Protein AF-A0A6M0AUI7-F1 (afdb_monomer_lite)

Sequence (285 aa):
MAEDFSPFNVNVTTAQPSDDQLKKTSGSDSEWGIRVVIGGDGSWYNKPGVVGVGYLDSFNDDIDTPTFVFSEVYNGSEKGVAETISHEVGHTLGLEHDGNFTTEYYTGHGSGPTG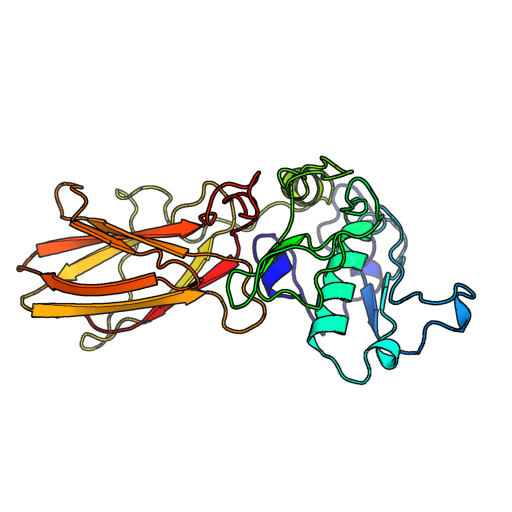WAPIMGNSDLKDLTQWSQGDYIGASNQEDDLDIITGQNGFGYRQDDYSNWRTGAAGLSINDGQVENYGIIEKNNDIDWFQFNSTTGNIALDIEPFERGANLDILARLYDASGQLISFSNPIGSLSANFNVDLDPGQYYLSVEGIGERNVITGGYSDYGSLGQYSITGTIA

Secondary structure (DSSP, 8-state):
-TTTTTTBS----SS---GGGGS--STT-------EEE-S-SGGG--TT--EE--TTGGG-SS---EEE-GGGGTT-HHHHHHHHHHHHHHHTTPPP--BSS-SS---B--GGG-EEETTS--TT-SEEE---S-STTBS----HHHHHHHHSS--BPPPSS-SSGGGPEEP-EETTEEEEEEEE-STT-EEEEEEEE-SEEEEEEEEE-SSS--PPEEEEEEETT--EEEEE--TT-S-EEEEEEE-SEEEEEEEEE---S-GGGT---STT--EEEEEEEE--

Structure (mmCIF, N/CA/C/O backbone):
data_AF-A0A6M0AUI7-F1
#
_entry.id   AF-A0A6M0AUI7-F1
#
loop_
_atom_site.group_PDB
_atom_site.id
_atom_site.type_symbol
_atom_site.label_atom_id
_atom_site.label_alt_id
_atom_site.label_comp_id
_atom_site.label_asym_id
_atom_site.label_entity_id
_atom_site.label_seq_id
_atom_site.pdbx_PDB_ins_code
_atom_site.Cartn_x
_atom_site.Cartn_y
_atom_site.Cartn_z
_atom_site.occupancy
_atom_site.B_iso_or_equiv
_atom_site.auth_seq_id
_atom_site.auth_comp_id
_atom_site.auth_asym_id
_atom_site.auth_atom_id
_atom_site.pdbx_PDB_model_num
ATOM 1 N N . MET A 1 1 ? 9.589 -2.214 -1.586 1.00 93.56 1 MET A N 1
ATOM 2 C CA . MET A 1 1 ? 9.613 -3.419 -2.447 1.00 93.56 1 MET A CA 1
ATOM 3 C C . MET A 1 1 ? 8.592 -4.477 -2.043 1.00 93.56 1 MET A C 1
ATOM 5 O O . MET A 1 1 ? 7.603 -4.575 -2.737 1.00 93.56 1 MET A O 1
ATOM 9 N N . ALA A 1 2 ? 8.745 -5.277 -0.975 1.00 96.00 2 ALA A N 1
ATOM 10 C CA . ALA A 1 2 ? 7.775 -6.360 -0.723 1.00 96.00 2 ALA A CA 1
ATOM 11 C C . ALA A 1 2 ? 6.377 -5.823 -0.365 1.00 96.00 2 ALA A C 1
ATOM 13 O O . ALA A 1 2 ? 5.381 -6.421 -0.759 1.00 96.00 2 ALA A O 1
ATOM 14 N N . GLU A 1 3 ? 6.336 -4.682 0.327 1.00 97.62 3 GLU A N 1
ATOM 15 C CA . GLU A 1 3 ? 5.107 -3.958 0.656 1.00 97.62 3 GLU A CA 1
ATOM 16 C C . GLU A 1 3 ? 4.359 -3.485 -0.600 1.00 97.62 3 GLU A C 1
ATOM 18 O O . GLU A 1 3 ? 3.163 -3.744 -0.705 1.00 97.62 3 GLU A O 1
ATOM 23 N N . ASP A 1 4 ? 5.073 -2.972 -1.612 1.00 98.56 4 ASP A N 1
ATOM 24 C CA . ASP A 1 4 ? 4.480 -2.507 -2.880 1.00 98.56 4 ASP A CA 1
ATOM 25 C C . ASP A 1 4 ? 3.698 -3.611 -3.613 1.00 98.56 4 ASP A C 1
ATOM 27 O O . ASP A 1 4 ? 2.740 -3.337 -4.331 1.00 98.56 4 ASP A O 1
ATOM 31 N N . PHE A 1 5 ? 4.095 -4.876 -3.436 1.00 98.50 5 PHE A N 1
ATOM 32 C CA . PHE A 1 5 ? 3.423 -6.035 -4.035 1.00 98.50 5 PHE A CA 1
ATOM 33 C C . PHE A 1 5 ? 2.523 -6.790 -3.051 1.00 98.50 5 PHE A C 1
ATOM 35 O O . PHE A 1 5 ? 1.897 -7.783 -3.429 1.00 98.50 5 PHE A O 1
ATOM 42 N N . SER A 1 6 ? 2.446 -6.345 -1.794 1.00 97.69 6 SER A N 1
ATOM 43 C CA . SER A 1 6 ? 1.632 -6.983 -0.760 1.00 97.69 6 SER A CA 1
ATOM 44 C C . SER A 1 6 ? 0.135 -7.069 -1.087 1.00 97.69 6 SER A C 1
ATOM 46 O O . SER A 1 6 ? -0.446 -8.058 -0.646 1.00 97.69 6 SER A O 1
ATOM 48 N N . PRO A 1 7 ? -0.483 -6.180 -1.899 1.00 98.38 7 PRO A N 1
ATOM 49 C CA . PRO A 1 7 ? -1.888 -6.319 -2.302 1.00 98.38 7 PRO A CA 1
ATOM 50 C C . PRO A 1 7 ? -2.146 -7.423 -3.341 1.00 98.38 7 PRO A C 1
ATOM 52 O O . PRO A 1 7 ? -3.278 -7.878 -3.523 1.00 98.38 7 PRO A O 1
ATOM 55 N N . PHE A 1 8 ? -1.118 -7.876 -4.062 1.00 98.56 8 PHE A N 1
ATOM 56 C CA . PHE A 1 8 ? -1.293 -8.755 -5.219 1.00 98.56 8 PHE A CA 1
ATOM 57 C C . PHE A 1 8 ? -1.001 -10.216 -4.899 1.00 98.56 8 PHE A C 1
ATOM 59 O O . PHE A 1 8 ? -0.189 -10.546 -4.032 1.00 98.56 8 PHE A O 1
ATOM 66 N N . ASN A 1 9 ? -1.663 -11.124 -5.617 1.00 97.19 9 ASN A N 1
ATOM 67 C CA . ASN A 1 9 ? -1.456 -12.564 -5.499 1.00 97.19 9 ASN A CA 1
ATOM 68 C C . ASN A 1 9 ? -0.169 -12.996 -6.218 1.00 97.19 9 ASN A C 1
ATOM 70 O O . ASN A 1 9 ? -0.190 -13.779 -7.167 1.00 97.19 9 ASN A O 1
ATOM 74 N N . VAL A 1 10 ? 0.952 -12.452 -5.755 1.00 95.88 10 VAL A N 1
ATOM 75 C CA . VAL A 1 10 ? 2.305 -12.711 -6.233 1.00 95.88 10 VAL A CA 1
ATOM 76 C C . VAL A 1 10 ? 3.218 -12.939 -5.033 1.00 95.88 10 VAL A C 1
ATOM 78 O O . VAL A 1 10 ? 3.040 -12.361 -3.961 1.00 95.88 10 VAL A O 1
ATOM 81 N N . ASN A 1 11 ? 4.202 -13.817 -5.194 1.00 95.06 11 ASN A N 1
ATOM 82 C CA . ASN A 1 11 ? 5.193 -14.071 -4.159 1.00 95.06 11 ASN A CA 1
ATOM 83 C C . ASN A 1 11 ? 6.460 -13.252 -4.429 1.00 95.06 11 ASN A C 1
ATOM 85 O O . ASN A 1 11 ? 7.085 -13.410 -5.476 1.00 95.06 11 ASN A O 1
ATOM 89 N N . VAL A 1 12 ? 6.881 -12.443 -3.458 1.00 96.69 12 VAL A N 1
ATOM 90 C CA . VAL A 1 12 ? 8.184 -11.768 -3.472 1.00 96.69 12 VAL A CA 1
ATOM 91 C C . VAL A 1 12 ? 9.156 -12.593 -2.637 1.00 96.69 12 VAL A C 1
ATOM 93 O O . VAL A 1 12 ? 8.999 -12.718 -1.423 1.00 96.69 12 VAL A O 1
ATOM 96 N N . THR A 1 13 ? 10.171 -13.176 -3.274 1.00 95.62 13 THR A N 1
ATOM 97 C CA . THR A 1 13 ? 11.093 -14.095 -2.598 1.00 95.62 13 THR A CA 1
ATOM 98 C C . THR A 1 13 ? 12.544 -13.916 -3.028 1.00 95.62 13 THR A C 1
ATOM 100 O O . THR A 1 13 ? 12.843 -13.532 -4.154 1.00 95.62 13 THR A O 1
ATOM 103 N N . THR A 1 14 ? 13.461 -14.233 -2.113 1.00 95.06 14 THR A N 1
ATOM 104 C CA . THR A 1 14 ? 14.899 -14.373 -2.389 1.00 95.06 14 THR A CA 1
ATOM 105 C C . THR A 1 14 ? 15.298 -15.820 -2.681 1.00 95.06 14 THR A C 1
ATOM 107 O O . THR A 1 14 ? 16.437 -16.080 -3.073 1.00 95.06 14 THR A O 1
ATOM 110 N N . ALA A 1 15 ? 14.386 -16.779 -2.489 1.00 94.38 15 ALA A N 1
ATOM 111 C CA . ALA A 1 15 ? 14.600 -18.153 -2.911 1.00 94.38 15 ALA A CA 1
ATOM 112 C C . ALA A 1 15 ? 14.545 -18.213 -4.438 1.00 94.38 15 ALA A C 1
ATOM 114 O O . ALA A 1 15 ? 13.593 -17.728 -5.035 1.00 94.38 15 ALA A O 1
ATOM 115 N N . GLN A 1 16 ? 15.556 -18.813 -5.065 1.00 91.44 16 GLN A N 1
ATOM 116 C CA . GLN A 1 16 ? 15.626 -18.917 -6.519 1.00 91.44 16 GLN A CA 1
ATOM 117 C C . GLN A 1 16 ? 14.587 -19.930 -7.038 1.00 91.44 16 GLN A C 1
ATOM 119 O O . GLN A 1 16 ? 14.741 -21.125 -6.755 1.00 91.44 16 GLN A O 1
ATOM 124 N N . PRO A 1 17 ? 13.570 -19.505 -7.815 1.00 93.56 17 PRO A N 1
ATOM 125 C CA . PRO A 1 17 ? 12.705 -20.432 -8.533 1.00 93.56 17 PRO A CA 1
ATOM 126 C C . PRO A 1 17 ? 13.497 -21.148 -9.631 1.00 93.56 17 PRO A C 1
ATOM 128 O O . PRO A 1 17 ? 14.541 -20.665 -10.085 1.00 93.56 17 PRO A O 1
ATOM 131 N N . SER A 1 18 ? 13.004 -22.302 -10.073 1.00 93.81 18 SER A N 1
ATOM 132 C CA . SER A 1 18 ? 13.562 -22.937 -11.271 1.00 93.81 18 SER A CA 1
ATOM 133 C C . SER A 1 18 ? 13.308 -22.075 -12.514 1.00 93.81 18 SER A C 1
ATOM 135 O O . SER A 1 18 ? 12.359 -21.297 -12.544 1.00 93.81 18 SER A O 1
ATOM 137 N N . ASP A 1 19 ? 14.129 -22.217 -13.557 1.00 91.19 19 ASP A N 1
ATOM 138 C CA . ASP A 1 19 ? 13.973 -21.421 -14.787 1.00 91.19 19 ASP A CA 1
ATOM 139 C C . ASP A 1 19 ? 12.626 -21.655 -15.495 1.00 91.19 19 ASP A C 1
ATOM 141 O O . ASP A 1 19 ? 12.189 -20.803 -16.263 1.00 91.19 19 ASP A O 1
ATOM 145 N N . ASP A 1 20 ? 11.977 -22.802 -15.268 1.00 91.50 20 ASP A N 1
ATOM 146 C CA . ASP A 1 20 ? 10.641 -23.086 -15.805 1.00 91.50 20 ASP A CA 1
ATOM 147 C C . ASP A 1 20 ? 9.545 -22.340 -15.024 1.00 91.50 20 ASP A C 1
ATOM 149 O O . ASP A 1 20 ? 8.531 -21.993 -15.608 1.00 91.50 20 ASP A O 1
ATOM 153 N N . GLN A 1 21 ? 9.780 -22.008 -13.747 1.00 94.69 21 GLN A N 1
ATOM 154 C CA . GLN A 1 21 ? 8.883 -21.193 -12.908 1.00 94.69 21 GLN A CA 1
ATOM 155 C C . GLN A 1 21 ? 9.074 -19.678 -13.109 1.00 94.69 21 GLN A C 1
ATOM 157 O O . GLN A 1 21 ? 8.538 -18.873 -12.351 1.00 94.69 21 GLN A O 1
ATOM 162 N N . LEU A 1 22 ? 9.883 -19.278 -14.093 1.00 95.38 22 LEU A N 1
ATOM 163 C CA . LEU A 1 22 ? 10.142 -17.884 -14.476 1.00 95.38 22 LEU A CA 1
ATOM 164 C C . LEU A 1 22 ? 9.708 -17.600 -15.921 1.00 95.38 22 LEU A C 1
ATOM 166 O O . LEU A 1 22 ? 10.125 -16.613 -16.514 1.00 95.38 22 LEU A O 1
ATOM 170 N N . LYS A 1 23 ? 8.918 -18.498 -16.516 1.00 95.50 23 LYS A N 1
ATOM 171 C CA . LYS A 1 23 ? 8.457 -18.402 -17.903 1.00 95.50 23 LYS A CA 1
ATOM 172 C C . LYS A 1 23 ? 6.993 -18.762 -17.957 1.00 95.50 23 LYS A C 1
ATOM 174 O O . LYS A 1 23 ? 6.608 -19.823 -17.482 1.00 95.50 23 LYS A O 1
ATOM 179 N N . LYS A 1 24 ? 6.187 -17.940 -18.611 1.00 94.88 24 LYS A N 1
ATOM 180 C CA . LYS A 1 24 ? 4.780 -18.248 -18.840 1.00 94.88 24 LYS A CA 1
ATOM 181 C C . LYS A 1 24 ? 4.640 -19.095 -20.096 1.00 94.88 24 LYS A C 1
ATOM 183 O O . LYS A 1 24 ? 4.477 -18.600 -21.208 1.00 94.88 24 LYS A O 1
ATOM 188 N N . THR A 1 25 ? 4.711 -20.409 -19.934 1.00 92.31 25 THR A N 1
ATOM 189 C CA . THR A 1 25 ? 4.788 -21.335 -21.077 1.00 92.31 25 THR A CA 1
ATOM 190 C C . THR A 1 25 ? 3.438 -21.610 -21.744 1.00 92.31 25 THR A C 1
ATOM 192 O O . THR A 1 25 ? 3.376 -22.128 -22.862 1.00 92.31 25 THR A O 1
ATOM 195 N N . SER A 1 26 ? 2.329 -21.292 -21.069 1.00 91.25 26 SER A N 1
ATOM 196 C CA . SER A 1 26 ? 0.974 -21.453 -21.599 1.00 91.25 26 SER A CA 1
ATOM 197 C C . SER A 1 26 ? -0.047 -20.596 -20.845 1.00 91.25 26 SER A C 1
ATOM 199 O O . SER A 1 26 ? 0.203 -20.135 -19.738 1.00 91.25 26 SER A O 1
ATOM 201 N N . GLY A 1 27 ? -1.256 -20.445 -21.395 1.00 87.75 27 GLY A N 1
ATOM 202 C CA . GLY A 1 27 ? -2.362 -19.786 -20.684 1.00 87.75 27 GLY A CA 1
ATOM 203 C C . GLY A 1 27 ? -2.916 -20.570 -19.483 1.00 87.75 27 GLY A C 1
ATOM 204 O O . GLY A 1 27 ? -3.741 -20.040 -18.750 1.00 87.75 27 GLY A O 1
ATOM 205 N N . SER A 1 28 ? -2.502 -21.829 -19.299 1.00 90.12 28 SER A N 1
ATOM 206 C CA . SER A 1 28 ? -2.826 -22.656 -18.126 1.00 90.12 28 SER A CA 1
ATOM 207 C C . SER A 1 28 ? -1.668 -22.769 -17.137 1.00 90.12 28 SER A C 1
ATOM 209 O O . SER A 1 28 ? -1.771 -23.539 -16.184 1.00 90.12 28 SER A O 1
ATOM 211 N N . ASP A 1 29 ? -0.559 -22.079 -17.406 1.00 91.62 29 ASP A N 1
ATOM 212 C CA . ASP A 1 29 ? 0.560 -22.018 -16.481 1.00 91.62 29 ASP A CA 1
ATOM 213 C C . ASP A 1 29 ? 0.095 -21.369 -15.175 1.00 91.62 29 ASP A C 1
ATOM 215 O O . ASP A 1 29 ? -0.689 -20.420 -15.201 1.00 91.62 29 ASP A O 1
ATOM 219 N N . SER A 1 30 ? 0.519 -21.929 -14.047 1.00 90.88 30 SER A N 1
ATOM 220 C CA . SER A 1 30 ? 0.183 -21.447 -12.705 1.00 90.88 30 SER A CA 1
ATOM 221 C C . SER A 1 30 ? 1.415 -20.979 -11.932 1.00 90.88 30 SER A C 1
ATOM 223 O O . SER A 1 30 ? 1.269 -20.526 -10.800 1.00 90.88 30 SER A O 1
ATOM 225 N N . GLU A 1 31 ? 2.615 -21.124 -12.502 1.00 93.62 31 GLU A N 1
ATOM 226 C CA . GLU A 1 31 ? 3.881 -20.787 -11.855 1.00 93.62 31 GLU A CA 1
ATOM 227 C C . GLU A 1 31 ? 4.822 -20.109 -12.858 1.00 93.62 31 GLU A C 1
ATOM 229 O O . GLU A 1 31 ? 5.557 -20.762 -13.589 1.00 93.62 31 GLU A O 1
ATOM 234 N N . TRP A 1 32 ? 4.817 -18.781 -12.869 1.00 96.00 32 TRP A N 1
ATOM 235 C CA . TRP A 1 32 ? 5.762 -17.958 -13.619 1.00 96.00 32 TRP A CA 1
ATOM 236 C C . TRP A 1 32 ? 6.092 -16.704 -12.803 1.00 96.00 32 TRP A C 1
ATOM 238 O O . TRP A 1 32 ? 5.509 -16.461 -11.741 1.00 96.00 32 TRP A O 1
ATOM 248 N N . GLY A 1 33 ? 7.017 -15.888 -13.291 1.00 96.00 33 GLY A N 1
ATOM 249 C CA . GLY A 1 33 ? 7.326 -14.606 -12.681 1.00 96.00 33 GLY A CA 1
ATOM 250 C C . GLY A 1 33 ? 8.569 -13.985 -13.284 1.00 96.00 33 GLY A C 1
ATOM 251 O O . GLY A 1 33 ? 9.137 -14.505 -14.240 1.00 96.00 33 GLY A O 1
ATOM 252 N N . ILE A 1 34 ? 9.011 -12.886 -12.683 1.00 97.12 34 ILE A N 1
ATOM 253 C CA . ILE A 1 34 ? 10.167 -12.128 -13.145 1.00 97.12 34 ILE A CA 1
ATOM 254 C C . ILE A 1 34 ? 11.364 -12.315 -12.214 1.00 97.12 34 ILE A C 1
ATOM 256 O O . ILE A 1 34 ? 11.248 -12.270 -10.986 1.00 97.12 34 ILE A O 1
ATOM 260 N N . ARG A 1 35 ? 12.551 -12.497 -12.796 1.00 96.88 35 ARG A N 1
ATOM 261 C CA . ARG A 1 35 ? 13.811 -12.472 -12.050 1.00 96.88 35 ARG A CA 1
ATOM 262 C C . ARG A 1 35 ? 14.359 -11.051 -12.001 1.00 96.88 35 ARG A C 1
ATOM 264 O O . ARG A 1 35 ? 14.654 -10.469 -13.040 1.00 96.88 35 ARG A O 1
ATOM 271 N N . VAL A 1 36 ? 14.607 -10.552 -10.793 1.00 97.88 36 VAL A N 1
ATOM 272 C CA . VAL A 1 36 ? 15.325 -9.291 -10.568 1.00 97.88 36 VAL A CA 1
ATOM 273 C C . VAL A 1 36 ? 16.803 -9.580 -10.295 1.00 97.88 36 VAL A C 1
ATOM 275 O O . VAL A 1 36 ? 17.148 -10.252 -9.321 1.00 97.88 36 VAL A O 1
ATOM 278 N N . VAL A 1 37 ? 17.694 -9.073 -11.144 1.00 97.12 37 VAL A N 1
ATOM 279 C CA . VAL A 1 37 ? 19.150 -9.200 -11.007 1.00 97.12 37 VAL A CA 1
ATOM 280 C C . VAL A 1 37 ? 19.718 -7.907 -10.434 1.00 97.12 37 VAL A C 1
ATOM 282 O O . VAL A 1 37 ? 19.776 -6.884 -11.112 1.00 97.12 37 VAL A O 1
ATOM 285 N N . ILE A 1 38 ? 20.164 -7.964 -9.180 1.00 97.31 38 ILE A N 1
ATOM 286 C CA . ILE A 1 38 ? 20.660 -6.799 -8.439 1.00 97.31 38 ILE A CA 1
ATOM 287 C C . ILE A 1 38 ? 22.193 -6.825 -8.409 1.00 97.31 38 ILE A C 1
ATOM 289 O O . ILE A 1 38 ? 22.789 -7.773 -7.891 1.00 97.31 38 ILE A O 1
ATOM 293 N N . GLY A 1 39 ? 22.841 -5.785 -8.937 1.00 95.75 39 GLY A N 1
ATOM 294 C CA . GLY A 1 39 ? 24.292 -5.607 -8.842 1.00 95.75 39 GLY A CA 1
ATOM 295 C C . GLY A 1 39 ? 24.911 -4.760 -9.955 1.00 95.75 39 GLY A C 1
ATOM 296 O O . GLY A 1 39 ? 24.302 -4.523 -10.995 1.00 95.75 39 GLY A O 1
ATOM 297 N N . GLY A 1 40 ? 26.163 -4.343 -9.747 1.00 94.94 40 GLY A N 1
ATOM 298 C CA . GLY A 1 40 ? 26.930 -3.551 -10.710 1.00 94.94 40 GLY A CA 1
ATOM 299 C C . GLY A 1 40 ? 26.504 -2.082 -10.800 1.00 94.94 40 GLY A C 1
ATOM 300 O O . GLY A 1 40 ? 25.625 -1.616 -10.072 1.00 94.94 40 GLY A O 1
ATOM 301 N N . ASP A 1 41 ? 27.152 -1.364 -11.717 1.00 93.06 41 ASP A N 1
ATOM 302 C CA . ASP A 1 41 ? 27.000 0.077 -11.970 1.00 93.06 41 ASP A CA 1
ATOM 303 C C . ASP A 1 41 ? 26.268 0.398 -13.289 1.00 93.06 41 ASP A C 1
ATOM 305 O O . ASP A 1 41 ? 26.201 1.553 -13.706 1.00 93.06 41 ASP A O 1
ATOM 309 N N . GLY A 1 42 ? 25.776 -0.629 -13.990 1.00 93.81 42 GLY A N 1
ATOM 310 C CA . GLY A 1 42 ? 25.095 -0.484 -15.279 1.00 93.81 42 GLY A CA 1
ATOM 311 C C . GLY A 1 42 ? 25.997 -0.098 -16.455 1.00 93.81 42 GLY A C 1
ATOM 312 O 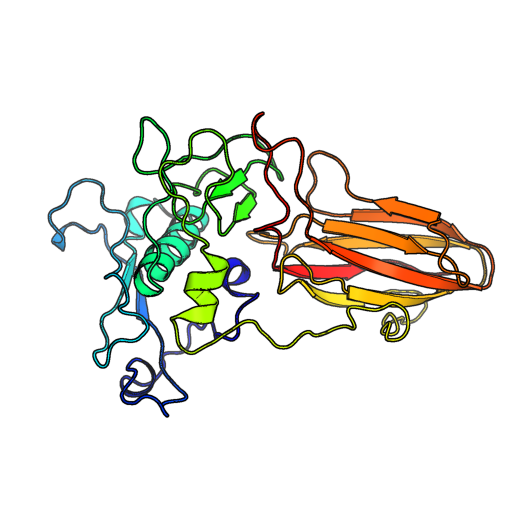O . GLY A 1 42 ? 25.496 0.119 -17.560 1.00 93.81 42 GLY A O 1
ATOM 313 N N . SER A 1 43 ? 27.323 -0.051 -16.283 1.00 92.19 43 SER A N 1
ATOM 314 C CA . SER A 1 43 ? 28.268 0.385 -17.326 1.00 92.19 43 SER A CA 1
ATOM 315 C C . SER A 1 43 ? 28.177 -0.424 -18.626 1.00 92.19 43 SER A C 1
ATOM 317 O O . SER A 1 43 ? 28.387 0.119 -19.713 1.00 92.19 43 SER A O 1
ATOM 319 N N . TRP A 1 44 ? 27.803 -1.703 -18.540 1.00 92.19 44 TRP A N 1
ATOM 320 C CA . TRP A 1 44 ? 27.607 -2.578 -19.699 1.00 92.19 44 TRP A CA 1
ATOM 321 C C . TRP A 1 44 ? 26.407 -2.179 -20.570 1.00 92.19 44 TRP A C 1
ATOM 323 O O . TRP A 1 44 ? 26.407 -2.479 -21.764 1.00 92.19 44 TRP A O 1
ATOM 333 N N . TYR A 1 45 ? 25.411 -1.485 -20.010 1.00 92.44 45 TYR A N 1
ATOM 334 C CA . TYR A 1 45 ? 24.210 -1.053 -20.731 1.00 92.44 45 TYR A CA 1
ATOM 335 C C . TYR A 1 45 ? 24.469 0.175 -21.621 1.00 92.44 45 TYR A C 1
ATOM 337 O O . TYR A 1 45 ? 23.665 0.505 -22.491 1.00 92.44 45 TYR A O 1
ATOM 345 N N . ASN A 1 46 ? 25.622 0.840 -21.455 1.00 87.88 46 ASN A N 1
ATOM 346 C CA . ASN A 1 46 ? 26.076 1.953 -22.296 1.00 87.88 46 ASN A CA 1
ATOM 347 C C . ASN A 1 46 ? 25.068 3.127 -22.394 1.00 87.88 46 ASN A C 1
ATOM 349 O O . ASN A 1 46 ? 25.006 3.826 -23.407 1.00 87.88 46 ASN A O 1
ATOM 353 N N . LYS A 1 47 ? 24.294 3.365 -21.324 1.00 88.19 47 LYS A N 1
ATOM 354 C CA . LYS A 1 47 ? 23.409 4.529 -21.145 1.00 88.19 47 LYS A CA 1
ATOM 355 C C . LYS A 1 47 ? 23.818 5.272 -19.864 1.00 88.19 47 LYS A C 1
ATOM 357 O O . LYS A 1 47 ? 23.689 4.708 -18.780 1.00 88.19 47 LYS A O 1
ATOM 362 N N . PRO A 1 48 ? 24.328 6.514 -19.948 1.00 83.50 48 PRO A N 1
ATOM 363 C CA . PRO A 1 48 ? 24.696 7.278 -18.758 1.00 83.50 48 PRO A CA 1
ATOM 364 C C . PRO A 1 48 ? 23.502 7.494 -17.818 1.00 83.50 48 PRO A C 1
ATOM 366 O O . PRO A 1 48 ? 22.433 7.887 -18.277 1.00 83.50 48 PRO A O 1
ATOM 369 N N . GLY A 1 49 ? 23.705 7.281 -16.514 1.00 83.62 49 GLY A N 1
ATOM 370 C CA . GLY A 1 49 ? 22.695 7.543 -15.480 1.00 83.62 49 GLY A CA 1
ATOM 371 C C . GLY A 1 49 ? 21.591 6.490 -15.356 1.00 83.62 49 GLY A C 1
ATOM 372 O O . GLY A 1 49 ? 20.603 6.750 -14.682 1.00 83.62 49 GLY A O 1
ATOM 373 N N . VAL A 1 50 ? 21.737 5.327 -15.999 1.00 92.06 50 VAL A N 1
ATOM 374 C CA . VAL A 1 50 ? 20.812 4.202 -15.820 1.00 92.06 50 VAL A CA 1
ATOM 375 C C . VAL A 1 50 ? 20.937 3.625 -14.407 1.00 92.06 50 VAL A C 1
ATOM 377 O O . VAL A 1 50 ? 22.047 3.393 -13.927 1.00 92.06 50 VAL A O 1
ATOM 380 N N . VAL A 1 51 ? 19.801 3.397 -13.752 1.00 94.81 51 VAL A N 1
ATOM 381 C CA . VAL A 1 51 ? 19.734 2.809 -12.403 1.00 94.81 51 VAL A CA 1
ATOM 382 C C . VAL A 1 51 ? 19.111 1.412 -12.412 1.00 94.81 51 VAL A C 1
ATOM 384 O O . VAL A 1 51 ? 19.464 0.583 -11.576 1.00 94.81 51 VAL A O 1
ATOM 387 N N . GLY A 1 52 ? 18.294 1.110 -13.419 1.00 97.06 52 GLY A N 1
ATOM 388 C CA . GLY A 1 52 ? 17.756 -0.210 -13.705 1.00 97.06 52 GLY A CA 1
ATOM 389 C C . GLY A 1 52 ? 17.267 -0.314 -15.151 1.00 97.06 52 GLY A C 1
ATOM 390 O O . GLY A 1 52 ? 17.352 0.656 -15.915 1.00 97.06 52 GLY A O 1
ATOM 391 N N . VAL A 1 53 ? 16.881 -1.527 -15.551 1.00 97.12 53 VAL A N 1
ATOM 392 C CA . VAL A 1 53 ? 16.277 -1.822 -16.857 1.00 97.12 53 VAL A CA 1
ATOM 393 C C . VAL A 1 53 ? 15.313 -3.006 -16.741 1.00 97.12 53 VAL A C 1
ATOM 395 O O . VAL A 1 53 ? 15.756 -4.145 -16.563 1.00 97.12 53 VAL A O 1
ATOM 398 N N . GLY A 1 54 ? 14.026 -2.748 -16.942 1.00 97.06 54 GLY A N 1
ATOM 399 C CA . GLY A 1 54 ? 12.968 -3.725 -17.185 1.00 97.06 54 GLY A CA 1
ATOM 400 C C . GLY A 1 54 ? 12.499 -3.696 -18.640 1.00 97.06 54 GLY A C 1
ATOM 401 O O . GLY A 1 54 ? 12.402 -2.638 -19.261 1.00 97.06 54 GLY A O 1
ATOM 402 N N . TYR A 1 55 ? 12.226 -4.869 -19.213 1.00 96.94 55 TYR A N 1
ATOM 403 C CA . TYR A 1 55 ? 11.589 -4.960 -20.527 1.00 96.94 55 TYR A CA 1
ATOM 404 C C . TYR A 1 55 ? 10.071 -4.947 -20.350 1.00 96.94 55 TYR A C 1
ATOM 406 O O . TYR A 1 55 ? 9.555 -5.714 -19.535 1.00 96.94 55 TYR A O 1
ATOM 414 N N . LEU A 1 56 ? 9.375 -4.082 -21.092 1.00 97.81 56 LEU A N 1
ATOM 415 C CA . LEU A 1 56 ? 7.922 -3.944 -20.994 1.00 97.81 56 LEU A CA 1
ATOM 416 C C . LEU A 1 56 ? 7.229 -5.295 -21.241 1.00 97.81 56 LEU A C 1
ATOM 418 O O . LEU A 1 56 ? 7.657 -6.041 -22.124 1.00 97.81 56 LEU A O 1
ATOM 422 N N . ASP A 1 57 ? 6.206 -5.607 -20.445 1.00 97.06 57 ASP A N 1
ATOM 423 C CA . ASP A 1 57 ? 5.371 -6.824 -20.519 1.00 97.06 57 ASP A CA 1
ATOM 424 C C . ASP A 1 57 ? 6.086 -8.165 -20.254 1.00 97.06 57 ASP A C 1
ATOM 426 O O . ASP A 1 57 ? 5.465 -9.233 -20.292 1.00 97.06 57 ASP A O 1
ATOM 430 N N . SER A 1 58 ? 7.384 -8.136 -19.933 1.00 97.44 58 SER A N 1
ATOM 431 C CA . SER A 1 58 ? 8.195 -9.354 -19.805 1.00 97.44 58 SER A CA 1
ATOM 432 C C . SER A 1 58 ? 7.823 -10.274 -18.642 1.00 97.44 58 SER A C 1
ATOM 434 O O . SER A 1 58 ? 8.255 -11.426 -18.624 1.00 97.44 58 SER A O 1
ATOM 436 N N . PHE A 1 59 ? 6.993 -9.832 -17.690 1.00 96.81 59 PHE A N 1
ATOM 437 C CA . PHE A 1 59 ? 6.515 -10.693 -16.606 1.00 96.81 59 PHE A CA 1
ATOM 438 C C . PHE A 1 59 ? 5.758 -11.911 -17.150 1.00 96.81 59 PHE A C 1
ATOM 440 O O . PHE A 1 59 ? 5.803 -12.986 -16.561 1.00 96.81 59 PHE A O 1
ATOM 447 N N . ASN A 1 60 ? 5.074 -11.756 -18.284 1.00 93.75 60 ASN A N 1
ATOM 448 C CA . ASN A 1 60 ? 4.275 -12.795 -18.927 1.00 93.75 60 ASN A CA 1
ATOM 449 C C . ASN A 1 60 ? 4.969 -13.481 -20.112 1.00 93.75 60 ASN A C 1
ATOM 451 O O . ASN A 1 60 ? 4.303 -14.222 -20.841 1.00 93.75 60 ASN A O 1
ATOM 455 N N . ASP A 1 61 ? 6.260 -13.239 -20.330 1.00 93.94 61 ASP A N 1
ATOM 456 C CA . ASP A 1 61 ? 6.978 -13.830 -21.455 1.00 93.94 61 ASP A CA 1
ATOM 457 C C . ASP A 1 61 ? 7.205 -15.338 -21.262 1.00 93.94 61 ASP A C 1
ATOM 459 O O . ASP A 1 61 ? 7.346 -15.856 -20.151 1.00 93.94 61 ASP A O 1
ATOM 463 N N . ASP A 1 62 ? 7.302 -16.067 -22.375 1.00 94.75 62 ASP A N 1
ATOM 464 C CA . ASP A 1 62 ? 7.708 -17.479 -22.401 1.00 94.75 62 ASP A CA 1
ATOM 465 C C . ASP A 1 62 ? 9.242 -17.659 -22.340 1.00 94.75 62 ASP A C 1
ATOM 467 O O . ASP A 1 62 ? 9.768 -18.775 -22.433 1.00 94.75 62 ASP A O 1
ATOM 471 N N . ILE A 1 63 ? 9.965 -16.554 -22.143 1.00 94.56 63 ILE A N 1
ATOM 472 C CA . ILE A 1 63 ? 11.413 -16.459 -21.987 1.00 94.56 63 ILE A CA 1
ATOM 473 C C . ILE A 1 63 ? 11.704 -15.825 -20.624 1.00 94.56 63 ILE A C 1
ATOM 475 O O . ILE A 1 63 ? 11.057 -14.865 -20.229 1.00 94.56 63 ILE A O 1
ATOM 479 N N . ASP A 1 64 ? 12.717 -16.346 -19.926 1.00 94.44 64 ASP A N 1
ATOM 480 C CA . ASP A 1 64 ? 13.242 -15.741 -18.696 1.00 94.44 64 ASP A CA 1
ATOM 481 C C . ASP A 1 64 ? 14.021 -14.479 -19.089 1.00 94.44 64 ASP A C 1
ATOM 483 O O . ASP A 1 64 ? 15.226 -14.531 -19.360 1.00 94.44 64 ASP A O 1
ATOM 487 N N . THR A 1 65 ? 13.287 -13.377 -19.236 1.00 95.56 65 THR A N 1
ATOM 488 C CA . THR A 1 65 ? 13.796 -12.037 -19.529 1.00 95.56 65 THR A CA 1
ATOM 489 C C . THR A 1 65 ? 14.005 -11.322 -18.193 1.00 95.56 65 THR A C 1
ATOM 491 O O . THR A 1 65 ? 13.061 -10.752 -17.659 1.00 95.56 65 THR A O 1
ATOM 494 N N . PRO A 1 66 ? 15.209 -11.354 -17.595 1.00 95.69 66 PRO A N 1
ATOM 495 C CA . PRO A 1 66 ? 15.426 -10.735 -16.295 1.00 95.69 66 PRO A CA 1
ATOM 496 C C . PRO A 1 66 ? 15.307 -9.212 -16.372 1.00 95.69 66 PRO A C 1
ATOM 498 O O . PRO A 1 66 ? 15.714 -8.591 -17.356 1.00 95.69 66 PRO A O 1
ATOM 501 N N . THR A 1 67 ? 14.851 -8.619 -15.274 1.00 97.44 67 THR A N 1
ATOM 502 C CA . THR A 1 67 ? 14.982 -7.184 -15.015 1.00 97.44 67 THR A CA 1
ATOM 503 C C . THR A 1 67 ? 16.246 -6.915 -14.195 1.00 97.44 67 THR A C 1
ATOM 505 O O . THR A 1 67 ? 16.651 -7.743 -13.371 1.00 97.44 67 THR A O 1
ATOM 508 N N . PHE A 1 68 ? 16.920 -5.792 -14.432 1.00 98.06 68 PHE A N 1
ATOM 509 C CA . PHE A 1 68 ? 18.213 -5.469 -13.819 1.00 98.06 68 PHE A CA 1
ATOM 510 C C . PHE A 1 68 ? 18.126 -4.220 -12.949 1.00 98.06 68 PHE A C 1
ATOM 512 O O . PHE A 1 68 ? 17.552 -3.220 -13.360 1.00 98.06 68 PHE A O 1
ATOM 519 N N . VAL A 1 69 ? 18.781 -4.247 -11.785 1.00 98.25 69 VAL A N 1
ATOM 520 C CA . VAL A 1 69 ? 18.900 -3.098 -10.874 1.00 98.25 69 VAL A CA 1
ATOM 521 C C . VAL A 1 69 ? 20.364 -2.886 -10.496 1.00 98.25 69 VAL A C 1
ATOM 523 O O . VAL A 1 69 ? 21.014 -3.761 -9.918 1.00 98.25 69 VAL A O 1
ATOM 526 N N . PHE A 1 70 ? 20.901 -1.709 -10.805 1.00 97.38 70 PHE A N 1
ATOM 527 C CA . PHE A 1 70 ? 22.317 -1.377 -10.653 1.00 97.38 70 PHE A CA 1
ATOM 528 C C . PHE A 1 70 ? 22.595 -0.751 -9.290 1.00 97.38 70 PHE A C 1
ATOM 530 O O . PHE A 1 70 ? 22.706 0.460 -9.134 1.00 97.38 70 PHE A O 1
ATOM 537 N N . SER A 1 71 ? 22.718 -1.592 -8.268 1.00 96.62 71 SER A N 1
ATOM 538 C CA . SER A 1 71 ? 22.795 -1.147 -6.873 1.00 96.62 71 SER A CA 1
ATOM 539 C C . SER A 1 71 ? 24.008 -0.275 -6.519 1.00 96.62 71 SER A C 1
ATOM 541 O O . SER A 1 71 ? 23.963 0.442 -5.519 1.00 96.62 71 SER A O 1
ATOM 543 N N . GLU A 1 72 ? 25.107 -0.319 -7.284 1.00 95.50 72 GLU A N 1
ATOM 544 C CA . GLU A 1 72 ? 26.316 0.460 -6.958 1.00 95.50 72 GLU A CA 1
ATOM 545 C C . GLU A 1 72 ? 26.089 1.974 -7.084 1.00 95.50 72 GLU A C 1
ATOM 547 O O . GLU A 1 72 ? 26.690 2.747 -6.335 1.00 95.50 72 GLU A O 1
ATOM 552 N N . VAL A 1 73 ? 25.160 2.403 -7.947 1.00 93.00 73 VAL A N 1
ATOM 553 C CA . VAL A 1 73 ? 24.829 3.828 -8.149 1.00 93.00 73 VAL A CA 1
ATOM 554 C C . VAL A 1 73 ? 24.206 4.465 -6.901 1.00 93.00 73 VAL A C 1
ATOM 556 O O . VAL A 1 73 ? 24.316 5.672 -6.690 1.00 93.00 73 VAL A O 1
ATOM 559 N N . TYR A 1 74 ? 23.611 3.641 -6.035 1.00 94.75 74 TYR A N 1
ATOM 560 C CA . TYR A 1 74 ? 22.914 4.064 -4.825 1.00 94.75 74 TYR A CA 1
ATOM 561 C C . TYR A 1 74 ? 23.825 4.215 -3.604 1.00 94.75 74 TYR A C 1
ATOM 563 O O . TYR A 1 74 ? 23.355 4.639 -2.550 1.00 94.75 74 TYR A O 1
ATOM 571 N N . ASN A 1 75 ? 25.123 3.901 -3.709 1.00 94.50 75 ASN A N 1
ATOM 572 C CA . ASN A 1 75 ? 26.101 4.050 -2.619 1.00 94.50 75 ASN A CA 1
ATOM 573 C C . ASN A 1 75 ? 25.646 3.425 -1.280 1.00 94.50 75 ASN A C 1
ATOM 575 O O . ASN A 1 75 ? 25.882 3.982 -0.208 1.00 94.50 75 ASN A O 1
ATOM 579 N N . GLY A 1 76 ? 24.974 2.271 -1.340 1.00 93.38 76 GLY A N 1
ATOM 580 C CA . GLY A 1 76 ? 24.438 1.577 -0.164 1.00 93.38 76 GLY A CA 1
ATOM 581 C C . GLY A 1 76 ? 23.065 2.066 0.312 1.00 93.38 76 GLY A C 1
ATOM 582 O O . GLY A 1 76 ? 22.602 1.602 1.351 1.00 93.38 76 GLY A O 1
ATOM 583 N N . SER A 1 77 ? 22.402 2.968 -0.421 1.00 95.75 77 SER A N 1
ATOM 584 C CA . SER A 1 77 ? 21.002 3.326 -0.168 1.00 95.75 77 SER A CA 1
ATOM 585 C C . SER A 1 77 ? 20.091 2.156 -0.512 1.00 95.75 77 SER A C 1
ATOM 587 O O . SER A 1 77 ? 19.788 1.889 -1.673 1.00 95.75 77 SER A O 1
ATOM 589 N N . GLU A 1 78 ? 19.636 1.458 0.520 1.00 95.00 78 GLU A N 1
ATOM 590 C CA . GLU A 1 78 ? 18.694 0.360 0.361 1.00 95.00 78 GLU A CA 1
ATOM 591 C C . GLU A 1 78 ? 17.345 0.819 -0.185 1.00 95.00 78 GLU A C 1
ATOM 593 O O . GLU A 1 78 ? 16.783 0.139 -1.036 1.00 95.00 78 GLU A O 1
ATOM 598 N N . LYS A 1 79 ? 16.851 1.980 0.261 1.00 95.44 79 LYS A N 1
ATOM 599 C CA . LYS A 1 79 ? 15.604 2.555 -0.249 1.00 95.44 79 LYS A CA 1
ATOM 600 C C . LYS A 1 79 ? 15.686 2.788 -1.754 1.00 95.44 79 LYS A C 1
ATOM 602 O O . LYS A 1 79 ? 14.814 2.337 -2.475 1.00 95.44 79 LYS A O 1
ATOM 607 N N . GLY A 1 80 ? 16.770 3.402 -2.229 1.00 97.06 80 GLY A N 1
ATOM 608 C CA . GLY A 1 80 ? 16.951 3.643 -3.662 1.00 97.06 80 GLY A CA 1
ATOM 609 C C . GLY A 1 80 ? 16.965 2.349 -4.481 1.00 97.06 80 GLY A C 1
ATOM 610 O O . GLY A 1 80 ? 16.309 2.267 -5.516 1.00 97.06 80 GLY A O 1
ATOM 611 N N . VAL A 1 81 ? 17.626 1.299 -3.976 1.00 97.81 81 VAL A N 1
ATOM 612 C CA . VAL A 1 81 ? 17.583 -0.032 -4.603 1.00 97.81 81 VAL A CA 1
ATOM 613 C C . VAL A 1 81 ? 16.164 -0.607 -4.578 1.00 97.81 81 VAL A C 1
ATOM 615 O O . VAL A 1 81 ? 15.702 -1.091 -5.602 1.00 97.81 81 VAL A O 1
ATOM 618 N N . ALA A 1 82 ? 15.463 -0.539 -3.444 1.00 97.38 82 ALA A N 1
ATOM 619 C CA . ALA A 1 82 ? 14.112 -1.072 -3.282 1.00 97.38 82 ALA A CA 1
ATOM 620 C C . ALA A 1 82 ? 13.085 -0.396 -4.204 1.00 97.38 82 ALA A C 1
ATOM 622 O O . ALA A 1 82 ? 12.322 -1.109 -4.849 1.00 97.38 82 ALA A O 1
ATOM 623 N N . GLU A 1 83 ? 13.101 0.937 -4.298 1.00 98.00 83 GLU A N 1
ATOM 624 C CA . GLU A 1 83 ? 12.230 1.694 -5.208 1.00 98.00 83 GLU A CA 1
ATOM 625 C C . GLU A 1 83 ? 12.530 1.357 -6.671 1.00 98.00 83 GLU A C 1
ATOM 627 O O . GLU A 1 83 ? 11.613 1.132 -7.454 1.00 98.00 83 GLU A O 1
ATOM 632 N N . THR A 1 84 ? 13.813 1.227 -7.031 1.00 98.25 84 THR A N 1
ATOM 633 C CA . THR A 1 84 ? 14.196 0.827 -8.395 1.00 98.25 84 THR A CA 1
ATOM 634 C C . THR A 1 84 ? 13.704 -0.575 -8.717 1.00 98.25 84 THR A C 1
ATOM 636 O O . THR A 1 84 ? 13.224 -0.809 -9.815 1.00 98.25 84 THR A O 1
ATOM 639 N N . ILE A 1 85 ? 13.777 -1.523 -7.778 1.00 98.56 85 ILE A N 1
ATOM 640 C CA . ILE A 1 85 ? 13.240 -2.867 -8.020 1.00 98.56 85 ILE A CA 1
ATOM 641 C C . ILE A 1 85 ? 11.748 -2.794 -8.348 1.00 98.56 85 ILE A C 1
ATOM 643 O O . ILE A 1 85 ? 11.329 -3.382 -9.341 1.00 98.56 85 ILE A O 1
ATOM 647 N N . SER A 1 86 ? 10.960 -2.078 -7.546 1.00 98.69 86 SER A N 1
ATOM 648 C CA . SER A 1 86 ? 9.519 -1.957 -7.783 1.00 98.69 86 SER A CA 1
ATOM 649 C C . SER A 1 86 ? 9.215 -1.259 -9.110 1.00 98.69 86 SER A C 1
ATOM 651 O O . SER A 1 86 ? 8.387 -1.758 -9.866 1.00 98.69 86 SER A O 1
ATOM 653 N N . HIS A 1 87 ? 9.949 -0.195 -9.447 1.00 98.75 87 HIS A N 1
ATOM 654 C CA . HIS A 1 87 ? 9.842 0.521 -10.723 1.00 98.75 87 HIS A CA 1
ATOM 655 C C . HIS A 1 87 ? 10.134 -0.382 -11.931 1.00 98.75 87 HIS A C 1
ATOM 657 O O . HIS A 1 87 ? 9.335 -0.490 -12.859 1.00 98.75 87 HIS A O 1
ATOM 663 N N . GLU A 1 88 ? 11.263 -1.091 -11.917 1.00 98.69 88 GLU A N 1
ATOM 664 C CA . GLU A 1 88 ? 11.662 -1.929 -13.049 1.00 98.69 88 GLU A CA 1
ATOM 665 C C . GLU A 1 88 ? 10.795 -3.188 -13.176 1.00 98.69 88 GLU A C 1
ATOM 667 O O . GLU A 1 88 ? 10.591 -3.690 -14.282 1.00 98.69 88 GLU A O 1
ATOM 672 N N . VAL A 1 89 ? 10.267 -3.710 -12.063 1.00 98.75 89 VAL A N 1
ATOM 673 C CA . VAL A 1 89 ? 9.234 -4.757 -12.088 1.00 98.75 89 VAL A CA 1
ATOM 674 C C . VAL A 1 89 ? 7.919 -4.197 -12.633 1.00 98.75 89 VAL A C 1
ATOM 676 O O . VAL A 1 89 ? 7.263 -4.893 -13.404 1.00 98.75 89 VAL A O 1
ATOM 679 N N . GLY A 1 90 ? 7.567 -2.947 -12.323 1.00 98.69 90 GLY A N 1
ATOM 680 C CA . GLY A 1 90 ? 6.422 -2.246 -12.907 1.00 98.69 90 GLY A CA 1
ATOM 681 C C . GLY A 1 90 ? 6.461 -2.238 -14.436 1.00 98.69 90 GLY A C 1
ATOM 682 O O . GLY A 1 90 ? 5.482 -2.626 -15.069 1.00 98.69 90 GLY A O 1
ATOM 683 N N . HIS A 1 91 ? 7.621 -1.961 -15.044 1.00 98.75 91 HIS A N 1
ATOM 684 C CA . HIS A 1 91 ? 7.794 -2.134 -16.493 1.00 98.75 91 HIS A CA 1
ATOM 68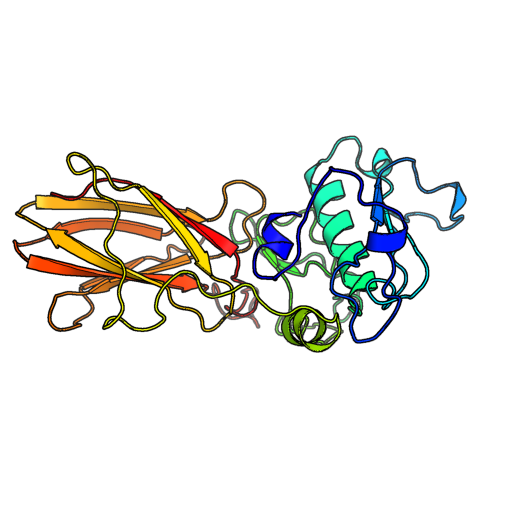5 C C . HIS A 1 91 ? 7.502 -3.564 -16.950 1.00 98.75 91 HIS A C 1
ATOM 687 O O . HIS A 1 91 ? 6.775 -3.770 -17.916 1.00 98.75 91 HIS A O 1
ATOM 693 N N . THR A 1 92 ? 8.008 -4.580 -16.248 1.00 98.69 92 THR A N 1
ATOM 694 C CA . THR A 1 92 ? 7.727 -5.976 -16.632 1.00 98.69 92 THR A CA 1
ATOM 695 C C . THR A 1 92 ? 6.243 -6.331 -16.550 1.00 98.69 92 THR A C 1
ATOM 697 O O . THR A 1 92 ? 5.797 -7.214 -17.276 1.00 98.69 92 THR A O 1
ATOM 700 N N . LEU A 1 93 ? 5.484 -5.618 -15.713 1.00 98.56 93 LEU A N 1
ATOM 701 C CA . LEU A 1 93 ? 4.037 -5.745 -15.547 1.00 98.56 93 LEU A CA 1
ATOM 702 C C . LEU A 1 93 ? 3.226 -4.877 -16.528 1.00 98.56 93 LEU A C 1
ATOM 704 O O . LEU A 1 93 ? 1.997 -4.913 -16.472 1.00 98.56 93 LEU A O 1
ATOM 708 N N . GLY A 1 94 ? 3.893 -4.128 -17.411 1.00 98.38 94 GLY A N 1
ATOM 709 C CA . GLY A 1 94 ? 3.264 -3.339 -18.473 1.00 98.38 94 GLY A CA 1
ATOM 710 C C . GLY A 1 94 ? 3.081 -1.852 -18.168 1.00 98.38 94 GLY A C 1
ATOM 711 O O . GLY A 1 94 ? 2.368 -1.186 -18.908 1.00 98.38 94 GLY A O 1
ATOM 712 N N . LEU A 1 95 ? 3.701 -1.324 -17.107 1.00 98.75 95 LEU A N 1
ATOM 713 C CA . LEU A 1 95 ? 3.567 0.087 -16.724 1.00 98.75 95 LEU A CA 1
ATOM 714 C C . LEU A 1 95 ? 4.598 0.985 -17.419 1.00 98.75 95 LEU A C 1
ATOM 716 O O . LEU A 1 95 ? 5.781 0.634 -17.533 1.00 98.75 95 LEU A O 1
ATOM 720 N N . GLU A 1 96 ? 4.171 2.176 -17.830 1.00 98.50 96 GLU A N 1
ATOM 721 C CA . GLU A 1 96 ? 5.017 3.256 -18.334 1.00 98.50 96 GLU A CA 1
ATOM 722 C C . GLU A 1 96 ? 5.409 4.244 -17.217 1.00 98.50 96 GLU A C 1
ATOM 724 O O . GLU A 1 96 ? 4.975 4.148 -16.072 1.00 98.50 96 GLU A O 1
ATOM 729 N N . HIS A 1 97 ? 6.304 5.189 -17.522 1.00 98.50 97 HIS A N 1
ATOM 730 C CA . HIS A 1 97 ? 6.785 6.148 -16.526 1.00 98.50 97 HIS A CA 1
ATOM 731 C C . HIS A 1 97 ? 5.703 7.146 -16.087 1.00 98.50 97 HIS A C 1
ATOM 733 O O . HIS A 1 97 ? 5.036 7.785 -16.907 1.00 98.50 97 HIS A O 1
ATOM 739 N N . ASP A 1 98 ? 5.676 7.416 -14.786 1.00 98.56 98 ASP A N 1
ATOM 740 C CA . ASP A 1 98 ? 4.910 8.495 -14.179 1.00 98.56 98 ASP A CA 1
ATOM 741 C C . ASP A 1 98 ? 5.733 9.782 -14.109 1.00 98.56 98 ASP A C 1
ATOM 743 O O . ASP A 1 98 ? 6.536 10.029 -13.202 1.00 98.56 98 ASP A O 1
ATOM 747 N N . GLY A 1 99 ? 5.511 10.635 -15.105 1.00 97.94 99 GLY A N 1
ATOM 748 C CA . GLY A 1 99 ? 6.151 11.937 -15.247 1.00 97.94 99 GLY A CA 1
ATOM 749 C C . GLY A 1 99 ? 5.254 13.112 -14.881 1.00 97.94 99 GLY A C 1
ATOM 750 O O . GLY A 1 99 ? 4.165 12.980 -14.324 1.00 97.94 99 GLY A O 1
ATOM 751 N N . ASN A 1 100 ? 5.712 14.314 -15.209 1.00 95.56 100 ASN A N 1
ATOM 752 C CA . ASN A 1 100 ? 4.879 15.507 -15.184 1.00 95.56 100 ASN A CA 1
ATOM 753 C C . ASN A 1 100 ? 5.031 16.322 -16.477 1.00 95.56 100 ASN A C 1
ATOM 755 O O . ASN A 1 100 ? 5.730 15.925 -17.405 1.00 95.56 100 ASN A O 1
ATOM 759 N N . PHE A 1 101 ? 4.435 17.515 -16.532 1.00 92.69 101 PHE A N 1
ATOM 760 C CA . PHE A 1 101 ? 4.535 18.427 -17.683 1.00 92.69 101 PHE A CA 1
ATOM 761 C C . PHE A 1 101 ? 5.959 18.739 -18.184 1.00 92.69 101 PHE A C 1
ATOM 763 O O . PHE A 1 101 ? 6.114 19.268 -19.285 1.00 92.69 101 PHE A O 1
ATOM 770 N N . THR A 1 102 ? 6.988 18.507 -17.370 1.00 93.69 102 THR A N 1
ATOM 771 C CA . THR A 1 102 ? 8.371 18.927 -17.632 1.00 93.69 102 THR A CA 1
ATOM 772 C C . THR A 1 102 ? 9.407 17.816 -17.510 1.00 93.69 102 THR A C 1
ATOM 774 O O . THR A 1 102 ? 10.492 17.960 -18.074 1.00 93.69 102 THR A O 1
ATOM 777 N N . THR A 1 103 ? 9.112 16.735 -16.787 1.00 95.94 103 THR A N 1
ATOM 778 C CA . THR A 1 103 ? 10.055 15.643 -16.523 1.00 95.94 103 THR A CA 1
ATOM 779 C C . THR A 1 103 ? 9.405 14.294 -16.781 1.00 95.94 103 THR A C 1
ATOM 781 O O . THR A 1 103 ? 8.239 14.098 -16.467 1.00 95.94 103 THR A O 1
ATOM 784 N N . GLU A 1 104 ? 10.181 13.358 -17.323 1.00 96.00 104 GLU A N 1
ATOM 785 C CA . GLU A 1 104 ? 9.754 11.969 -17.548 1.00 96.00 104 GLU A CA 1
ATOM 786 C C . GLU A 1 104 ? 9.492 11.221 -16.238 1.00 96.00 104 GLU A C 1
ATOM 788 O O . GLU A 1 104 ? 8.563 10.436 -16.163 1.00 96.00 104 GLU A O 1
ATOM 793 N N . TYR A 1 105 ? 10.269 11.527 -15.197 1.00 96.94 105 TYR A N 1
ATOM 794 C CA . TYR A 1 105 ? 10.125 10.933 -13.874 1.00 96.94 105 TYR A CA 1
ATOM 795 C C . TYR A 1 105 ? 9.658 12.000 -12.895 1.00 96.94 105 TYR A C 1
ATOM 797 O O . TYR A 1 105 ? 10.344 13.013 -12.686 1.00 96.94 105 TYR A O 1
ATOM 805 N N . TYR A 1 106 ? 8.484 11.816 -12.305 1.00 97.69 106 TYR A N 1
ATOM 806 C CA . TYR A 1 106 ? 7.983 12.716 -11.285 1.00 97.69 106 TYR A CA 1
ATOM 807 C C . TYR A 1 106 ? 8.609 12.386 -9.929 1.00 97.69 106 TYR A C 1
ATOM 809 O O . TYR A 1 106 ? 8.531 11.262 -9.452 1.00 97.69 106 TYR A O 1
ATOM 817 N N . THR A 1 107 ? 9.207 13.384 -9.277 1.00 97.31 107 THR A N 1
ATOM 818 C CA . THR A 1 107 ? 9.887 13.212 -7.978 1.00 97.31 107 THR A CA 1
ATOM 819 C C . THR A 1 107 ? 8.947 13.311 -6.771 1.00 97.31 107 THR A C 1
ATOM 821 O O . THR A 1 107 ? 9.395 13.494 -5.635 1.00 97.31 107 THR A O 1
ATOM 824 N N . GLY A 1 108 ? 7.636 13.337 -7.014 1.00 96.62 108 GLY A N 1
ATOM 825 C CA . GLY A 1 108 ? 6.634 13.540 -5.979 1.00 96.62 108 GLY A CA 1
ATOM 826 C C . GLY A 1 108 ? 6.592 14.949 -5.382 1.00 96.62 108 GLY A C 1
ATOM 827 O O . GLY A 1 108 ? 7.183 15.914 -5.881 1.00 96.62 108 GLY A O 1
ATOM 828 N N . HIS A 1 109 ? 5.882 15.066 -4.265 1.00 96.62 109 HIS A N 1
ATOM 829 C CA . HIS A 1 109 ? 5.692 16.299 -3.503 1.00 96.62 109 HIS A CA 1
ATOM 830 C C . HIS A 1 109 ? 5.566 16.000 -1.999 1.00 96.62 109 HIS A C 1
ATOM 832 O O . HIS A 1 109 ? 5.780 14.879 -1.550 1.00 96.62 109 HIS A O 1
ATOM 838 N N . GLY A 1 110 ? 5.324 17.028 -1.183 1.00 95.88 110 GLY A N 1
ATOM 839 C CA . GLY A 1 110 ? 5.248 16.862 0.270 1.00 95.88 110 GLY A CA 1
ATOM 840 C C . GLY A 1 110 ? 6.579 16.458 0.923 1.00 95.88 110 GLY A C 1
ATOM 841 O O . GLY A 1 110 ? 7.650 16.486 0.300 1.00 95.88 110 GLY A O 1
ATOM 842 N N . SER A 1 111 ? 6.510 16.134 2.212 1.00 95.50 111 SER A N 1
ATOM 843 C CA . SER A 1 111 ? 7.659 15.825 3.069 1.00 95.50 111 SER A CA 1
ATOM 844 C C . SER A 1 111 ? 7.229 15.052 4.311 1.00 95.50 111 SER A C 1
ATOM 846 O O . SER A 1 111 ? 6.107 15.254 4.775 1.00 95.50 111 SER A O 1
ATOM 848 N N . GLY A 1 112 ? 8.158 14.312 4.919 1.00 95.81 112 GLY A N 1
ATOM 849 C CA . GLY A 1 112 ? 7.861 13.475 6.082 1.00 95.81 112 GLY A CA 1
ATOM 850 C C . GLY A 1 112 ? 7.000 12.274 5.687 1.00 95.81 112 GLY A C 1
ATOM 851 O O . GLY A 1 112 ? 6.893 12.007 4.491 1.00 95.81 112 GLY A O 1
ATOM 852 N N . PRO A 1 113 ? 6.335 11.611 6.651 1.00 96.44 113 PRO A N 1
ATOM 853 C CA . PRO A 1 113 ? 5.614 10.358 6.411 1.00 96.44 113 PRO A CA 1
ATOM 854 C C . PRO A 1 113 ? 4.596 10.409 5.266 1.00 96.44 113 PRO A C 1
ATOM 856 O O . PRO A 1 113 ? 4.440 9.426 4.560 1.00 96.44 113 PRO A O 1
ATOM 859 N N . THR A 1 114 ? 3.953 11.561 5.039 1.00 97.00 114 THR A N 1
ATOM 860 C CA . THR A 1 114 ? 2.971 11.771 3.955 1.00 97.00 114 THR A CA 1
ATOM 861 C C . THR A 1 114 ? 3.566 12.473 2.724 1.00 97.00 114 THR A C 1
ATOM 863 O O . THR A 1 114 ? 2.857 13.002 1.867 1.00 97.00 114 THR A O 1
ATOM 866 N N . GLY A 1 115 ? 4.896 12.546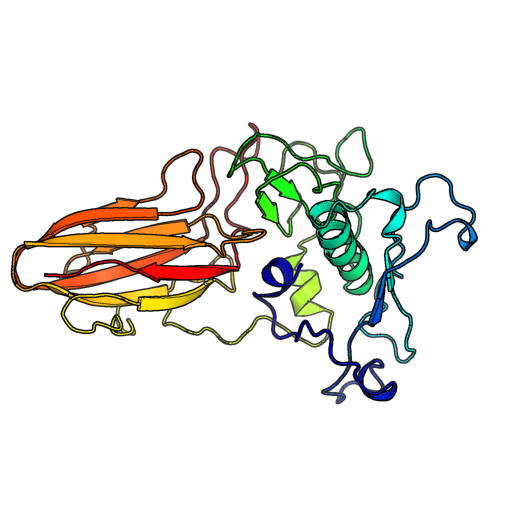 2.621 1.00 97.56 115 GLY A N 1
ATOM 867 C CA . GLY A 1 115 ? 5.583 12.961 1.404 1.00 97.56 115 GLY A CA 1
ATOM 868 C C . GLY A 1 115 ? 5.455 11.871 0.351 1.00 97.56 115 GLY A C 1
ATOM 869 O O . GLY A 1 115 ? 6.030 10.805 0.538 1.00 97.56 115 GLY A O 1
ATOM 870 N N . TRP A 1 116 ? 4.739 12.173 -0.732 1.00 98.25 116 TRP A N 1
ATOM 871 C CA . TRP A 1 116 ? 4.236 11.199 -1.700 1.00 98.25 116 TRP A CA 1
ATOM 872 C C . TRP A 1 116 ? 4.960 11.255 -3.053 1.00 98.25 116 TRP A C 1
ATOM 874 O O . TRP A 1 116 ? 5.238 12.355 -3.547 1.00 98.25 116 TRP A O 1
ATOM 884 N N . ALA A 1 117 ? 5.222 10.098 -3.669 1.00 98.19 117 ALA A N 1
ATOM 885 C CA . ALA A 1 117 ? 5.619 9.943 -5.077 1.00 98.19 117 ALA A CA 1
ATOM 886 C C . ALA A 1 117 ? 5.025 8.665 -5.706 1.00 98.19 117 ALA A C 1
ATOM 888 O O . ALA A 1 117 ? 4.870 7.668 -5.001 1.00 98.19 117 ALA A O 1
ATOM 889 N N . PRO A 1 118 ? 4.778 8.648 -7.029 1.00 98.50 118 PRO A N 1
ATOM 890 C CA . PRO A 1 118 ? 4.408 7.422 -7.727 1.00 98.50 118 PRO A CA 1
ATOM 891 C C . PRO A 1 118 ? 5.622 6.495 -7.904 1.00 98.50 118 PRO A C 1
ATOM 893 O O . PRO A 1 118 ? 6.725 6.974 -8.188 1.00 98.50 118 PRO A O 1
ATOM 896 N N . ILE A 1 119 ? 5.421 5.178 -7.787 1.00 98.69 119 ILE A N 1
ATOM 897 C CA . ILE A 1 119 ? 6.475 4.156 -7.968 1.00 98.69 119 ILE A CA 1
ATOM 898 C C . ILE A 1 119 ? 7.077 4.224 -9.380 1.00 98.69 119 ILE A C 1
ATOM 900 O O . ILE A 1 119 ? 8.298 4.185 -9.538 1.00 98.69 119 ILE A O 1
ATOM 904 N N . MET A 1 120 ? 6.242 4.429 -10.402 1.00 98.69 120 MET A N 1
ATOM 905 C CA . MET A 1 120 ? 6.692 4.581 -11.792 1.00 98.69 120 MET A CA 1
ATOM 906 C C . MET A 1 120 ? 7.333 5.949 -12.092 1.00 98.69 120 MET A C 1
ATOM 908 O O . MET A 1 120 ? 7.717 6.227 -13.228 1.00 98.69 120 MET A O 1
ATOM 912 N N . GLY A 1 121 ? 7.480 6.818 -11.088 1.00 98.06 121 GLY A N 1
ATOM 913 C CA . GLY A 1 121 ? 8.231 8.069 -11.170 1.00 98.06 121 GLY A CA 1
ATOM 914 C C . GLY A 1 121 ? 9.659 7.923 -10.640 1.00 98.06 121 GLY A C 1
ATOM 915 O O . GLY A 1 121 ? 10.352 6.948 -10.909 1.00 98.06 121 GLY A O 1
ATOM 916 N N . ASN A 1 122 ? 10.122 8.922 -9.886 1.00 96.44 122 ASN A N 1
ATOM 917 C CA . ASN A 1 122 ? 11.365 8.848 -9.117 1.00 96.44 122 ASN A CA 1
ATOM 918 C C . ASN A 1 122 ? 11.062 9.054 -7.625 1.00 96.44 122 ASN A C 1
ATOM 920 O O . ASN A 1 122 ? 11.021 10.184 -7.131 1.00 96.44 122 ASN A O 1
ATOM 924 N N . SER A 1 123 ? 10.800 7.953 -6.928 1.00 95.69 123 SER A N 1
ATOM 925 C CA . SER A 1 123 ? 10.215 7.925 -5.586 1.00 95.69 123 SER A CA 1
ATOM 926 C C . SER A 1 123 ? 11.232 7.812 -4.439 1.00 95.69 123 SER A C 1
ATOM 928 O O . SER A 1 123 ? 10.862 7.921 -3.270 1.00 95.69 123 SER A O 1
ATOM 930 N N . ASP A 1 124 ? 12.526 7.666 -4.740 1.00 92.88 124 ASP A N 1
ATOM 931 C CA . ASP A 1 124 ? 13.589 7.320 -3.781 1.00 92.88 124 ASP A CA 1
ATOM 932 C C . ASP A 1 124 ? 13.756 8.297 -2.600 1.00 92.88 124 ASP A C 1
ATOM 934 O O . ASP A 1 124 ? 14.245 7.914 -1.531 1.00 92.88 124 ASP A O 1
ATOM 938 N N . LEU A 1 125 ? 13.301 9.543 -2.758 1.00 94.44 125 LEU A N 1
ATOM 939 C CA . LEU A 1 125 ? 13.338 10.595 -1.738 1.00 94.44 125 LEU A CA 1
ATOM 940 C C . LEU A 1 125 ? 12.008 10.823 -0.991 1.00 94.44 125 LEU A C 1
ATOM 942 O O . LEU A 1 125 ? 11.918 11.787 -0.222 1.00 94.44 125 LEU A O 1
ATOM 946 N N . LYS A 1 126 ? 10.970 10.008 -1.216 1.00 96.88 126 LYS A N 1
ATOM 947 C CA . LYS A 1 126 ? 9.638 10.154 -0.596 1.00 96.88 126 LYS A CA 1
ATOM 948 C C . LYS A 1 126 ? 9.307 9.012 0.338 1.00 96.88 126 LYS A C 1
ATOM 950 O O . LYS A 1 126 ? 9.661 7.880 0.054 1.00 96.88 126 LYS A O 1
ATOM 955 N N . ASP A 1 127 ? 8.691 9.317 1.478 1.00 96.50 127 ASP A N 1
ATOM 956 C CA . ASP A 1 127 ? 8.415 8.323 2.522 1.00 96.50 127 ASP A CA 1
ATOM 957 C C . ASP A 1 127 ? 7.210 7.451 2.184 1.00 96.50 127 ASP A C 1
ATOM 959 O O . ASP A 1 127 ? 7.267 6.256 2.458 1.00 96.50 127 ASP A O 1
ATOM 963 N N . LEU A 1 128 ? 6.204 8.033 1.527 1.00 98.19 128 LEU A N 1
ATOM 964 C CA . LEU A 1 128 ? 5.068 7.330 0.954 1.00 98.19 128 LEU A CA 1
ATOM 965 C C . LEU A 1 128 ? 5.280 7.201 -0.556 1.00 98.19 128 LEU A C 1
ATOM 967 O O . LEU A 1 128 ? 5.357 8.199 -1.278 1.00 98.19 128 LEU A O 1
ATOM 971 N N . THR A 1 129 ? 5.396 5.975 -1.036 1.00 98.06 129 THR A N 1
ATOM 972 C CA . THR A 1 129 ? 5.479 5.665 -2.466 1.00 98.06 129 THR A CA 1
ATOM 973 C C . THR A 1 129 ? 4.296 4.774 -2.798 1.00 98.06 129 THR A C 1
ATOM 975 O O . THR A 1 129 ? 3.861 4.022 -1.937 1.00 98.06 129 THR A O 1
ATOM 978 N N . GLN A 1 130 ? 3.655 4.928 -3.952 1.00 98.44 130 GLN A N 1
ATOM 979 C CA . GLN A 1 130 ? 2.427 4.181 -4.258 1.00 98.44 130 GLN A CA 1
ATOM 980 C C . GLN A 1 130 ? 2.301 3.909 -5.758 1.00 98.44 130 GLN A C 1
ATOM 982 O O . GLN A 1 130 ? 2.830 4.666 -6.577 1.00 98.44 130 GLN A O 1
ATOM 987 N N . TRP A 1 131 ? 1.567 2.852 -6.113 1.00 98.69 131 TRP A N 1
ATOM 988 C CA . TRP A 1 131 ? 1.003 2.714 -7.458 1.00 98.69 131 TRP A CA 1
ATOM 989 C C . TRP A 1 131 ? 0.010 3.850 -7.714 1.00 98.69 131 TRP A C 1
ATOM 991 O O . TRP A 1 131 ? -0.607 4.378 -6.784 1.00 98.69 131 TRP A O 1
ATOM 1001 N N . SER A 1 132 ? -0.127 4.253 -8.968 1.00 98.25 132 SER A N 1
ATOM 1002 C CA . SER A 1 132 ? -0.739 5.518 -9.360 1.00 98.25 132 SER A CA 1
ATOM 1003 C C . SER A 1 132 ? -1.792 5.332 -10.452 1.00 98.25 132 SER A C 1
ATOM 1005 O O . SER A 1 132 ? -1.845 4.317 -11.139 1.00 98.25 132 SER A O 1
ATOM 1007 N N . GLN A 1 133 ? -2.688 6.312 -10.552 1.00 97.94 133 GLN A N 1
ATOM 1008 C CA . GLN A 1 133 ? -3.611 6.464 -11.685 1.00 97.94 133 GLN A CA 1
ATOM 1009 C C . GLN A 1 133 ? -3.385 7.786 -12.438 1.00 97.94 133 GLN A C 1
ATOM 1011 O O . GLN A 1 133 ? -4.251 8.272 -13.170 1.00 97.94 133 GLN A O 1
ATOM 1016 N N . GLY A 1 134 ? -2.263 8.460 -12.161 1.00 96.94 134 GLY A N 1
ATOM 1017 C CA . GLY A 1 134 ? -1.959 9.772 -12.728 1.00 96.94 134 GLY A CA 1
ATOM 1018 C C . GLY A 1 134 ? -2.918 10.890 -12.297 1.00 96.94 134 GLY A C 1
ATOM 1019 O O . GLY A 1 134 ? -3.151 11.832 -13.055 1.00 96.94 134 GLY A O 1
ATOM 1020 N N . ASP A 1 135 ? -3.503 10.816 -11.096 1.00 95.69 135 ASP A N 1
ATOM 1021 C CA . ASP A 1 135 ? -4.451 11.825 -10.588 1.00 95.69 135 ASP A CA 1
ATOM 1022 C C . ASP A 1 135 ? -3.782 13.051 -9.937 1.00 95.69 135 ASP A C 1
ATOM 1024 O O . ASP A 1 135 ? -4.442 14.061 -9.653 1.00 95.69 135 ASP A O 1
ATOM 1028 N N . TYR A 1 136 ? -2.464 12.999 -9.741 1.00 95.12 136 TYR A N 1
ATOM 1029 C CA . TYR A 1 136 ? -1.684 14.118 -9.236 1.00 95.12 136 TYR A CA 1
ATOM 1030 C C . TYR A 1 136 ? -1.579 15.247 -10.265 1.00 95.12 136 TYR A C 1
ATOM 1032 O O . TYR A 1 136 ? -1.653 15.072 -11.485 1.00 95.12 136 TYR A O 1
ATOM 1040 N N . ILE A 1 137 ? -1.371 16.464 -9.760 1.00 93.19 137 ILE A N 1
ATOM 1041 C CA . ILE A 1 137 ? -1.295 17.644 -10.616 1.00 93.19 137 ILE A CA 1
ATOM 1042 C C . ILE A 1 137 ? -0.178 17.527 -11.660 1.00 93.19 137 ILE A C 1
ATOM 1044 O O . ILE A 1 137 ? 1.016 17.531 -11.361 1.00 93.19 137 ILE A O 1
ATOM 1048 N N . GLY A 1 138 ? -0.601 17.524 -12.920 1.00 94.00 138 GLY A N 1
ATOM 1049 C CA . GLY A 1 138 ? 0.288 17.572 -14.066 1.00 94.00 138 GLY A CA 1
ATOM 1050 C C . GLY A 1 138 ? 0.935 16.258 -14.451 1.00 94.00 138 GLY A C 1
ATOM 1051 O O . GLY A 1 138 ? 1.925 16.324 -15.177 1.00 94.00 138 GLY A O 1
ATOM 1052 N N . ALA A 1 139 ? 0.384 15.125 -14.006 1.00 97.00 139 ALA A N 1
ATOM 1053 C CA . ALA A 1 139 ? 0.745 13.802 -14.494 1.00 97.00 139 ALA A CA 1
ATOM 1054 C C . ALA A 1 139 ? 0.789 13.758 -16.030 1.00 97.00 139 ALA A C 1
ATOM 1056 O O . ALA A 1 139 ? -0.104 14.268 -16.714 1.00 97.00 139 ALA A O 1
ATOM 1057 N N . SER A 1 140 ? 1.859 13.183 -16.576 1.00 97.75 140 SER A N 1
ATOM 1058 C CA . SER A 1 140 ? 2.001 12.956 -18.021 1.00 97.75 140 SER A CA 1
ATOM 1059 C C . SER A 1 140 ? 1.436 11.611 -18.472 1.00 97.75 140 SER A C 1
ATOM 1061 O O . SER A 1 140 ? 1.209 11.442 -19.667 1.00 97.75 140 SER A O 1
ATOM 1063 N N . ASN A 1 141 ? 1.211 10.699 -17.527 1.00 97.81 141 ASN A N 1
ATOM 1064 C CA . ASN A 1 141 ? 0.629 9.379 -17.716 1.00 97.81 141 ASN A CA 1
ATOM 1065 C C . ASN A 1 141 ? -0.685 9.279 -16.915 1.00 97.81 141 ASN A C 1
ATOM 1067 O O . ASN A 1 141 ? -0.845 9.981 -15.914 1.00 97.81 141 ASN A O 1
ATOM 1071 N N . GLN A 1 142 ? -1.650 8.505 -17.410 1.00 97.38 142 GLN A N 1
ATOM 1072 C CA . GLN A 1 142 ? -2.960 8.246 -16.788 1.00 97.38 142 GLN A CA 1
ATOM 1073 C C . GLN A 1 142 ? -3.305 6.748 -16.851 1.00 97.38 142 GLN A C 1
ATOM 1075 O O . GLN A 1 142 ? -4.475 6.378 -16.972 1.00 97.38 142 GLN A O 1
ATOM 1080 N N . GLU A 1 143 ? -2.285 5.892 -16.873 1.00 98.44 143 GLU A N 1
ATOM 1081 C CA . GLU A 1 143 ? -2.452 4.456 -16.681 1.00 98.44 143 GLU A CA 1
ATOM 1082 C C . GLU A 1 143 ? -3.121 4.177 -15.337 1.00 98.44 143 GLU A C 1
ATOM 1084 O O . GLU A 1 143 ? -2.868 4.873 -14.365 1.00 98.44 143 GLU A O 1
ATOM 1089 N N . ASP A 1 144 ? -4.001 3.180 -15.303 1.00 98.56 144 ASP A N 1
ATOM 1090 C CA . ASP A 1 144 ? -4.522 2.613 -14.061 1.00 98.56 144 ASP A CA 1
ATOM 1091 C C . ASP A 1 144 ? -3.580 1.467 -13.681 1.00 98.56 144 ASP A C 1
ATOM 1093 O O . ASP A 1 144 ? -3.751 0.333 -14.140 1.00 98.56 144 ASP A O 1
ATOM 1097 N N . ASP A 1 145 ? -2.525 1.784 -12.923 1.00 98.81 145 ASP A N 1
ATOM 1098 C CA . ASP A 1 145 ? -1.501 0.812 -12.529 1.00 98.81 145 ASP A CA 1
ATOM 1099 C C . ASP A 1 145 ? -2.106 -0.459 -11.922 1.00 98.81 145 ASP A C 1
ATOM 1101 O O . ASP A 1 145 ? -1.672 -1.574 -12.216 1.00 98.81 145 ASP A O 1
ATOM 1105 N N . LEU A 1 146 ? -3.127 -0.310 -11.079 1.00 98.69 146 LEU A N 1
ATOM 1106 C CA . LEU A 1 146 ? -3.758 -1.412 -10.374 1.00 98.69 146 LEU A CA 1
ATOM 1107 C C . LEU A 1 146 ? -4.538 -2.324 -11.332 1.00 98.69 146 LEU A C 1
ATOM 1109 O O . LEU A 1 146 ? -4.440 -3.553 -11.220 1.00 98.69 146 LEU A O 1
ATOM 1113 N N . ASP A 1 147 ? -5.280 -1.762 -12.291 1.00 98.50 147 ASP A N 1
ATOM 1114 C CA . ASP A 1 147 ? -5.960 -2.525 -13.347 1.00 98.50 147 ASP A CA 1
ATOM 1115 C C . ASP A 1 147 ? -4.959 -3.214 -14.285 1.00 98.50 147 ASP A C 1
ATOM 1117 O O . ASP A 1 147 ? -5.144 -4.381 -14.629 1.00 98.50 147 ASP A O 1
ATOM 1121 N N . ILE A 1 148 ? -3.856 -2.556 -14.651 1.00 98.69 148 ILE A N 1
ATOM 1122 C CA . ILE A 1 148 ? -2.818 -3.164 -15.496 1.00 98.69 148 ILE A CA 1
ATOM 1123 C C . ILE A 1 148 ? -2.153 -4.337 -14.766 1.00 98.69 148 ILE A C 1
ATOM 1125 O O . ILE A 1 148 ? -2.141 -5.459 -15.289 1.00 98.69 148 ILE A O 1
ATOM 1129 N N . ILE A 1 149 ? -1.677 -4.120 -13.533 1.00 98.62 149 ILE A N 1
ATOM 1130 C CA . ILE A 1 149 ? -1.026 -5.155 -12.720 1.00 98.62 149 ILE A CA 1
ATOM 1131 C C . ILE A 1 149 ? -1.949 -6.369 -12.581 1.00 98.62 149 ILE A C 1
ATOM 1133 O O . ILE A 1 149 ? -1.523 -7.492 -12.850 1.00 98.62 149 ILE A O 1
ATOM 1137 N N . THR A 1 150 ? -3.216 -6.160 -12.218 1.00 97.81 150 THR A N 1
ATOM 1138 C CA . THR A 1 150 ? -4.136 -7.258 -11.870 1.00 97.81 150 THR A CA 1
ATOM 1139 C C . THR A 1 150 ? -4.945 -7.822 -13.040 1.00 97.81 150 THR A C 1
ATOM 1141 O O . THR A 1 150 ? -5.478 -8.931 -12.949 1.00 97.81 150 THR A O 1
ATOM 1144 N N . GLY A 1 151 ? -5.049 -7.091 -14.147 1.00 96.31 151 GLY A N 1
ATOM 1145 C CA . GLY A 1 151 ? -5.846 -7.468 -15.313 1.00 96.31 151 GLY A CA 1
ATOM 1146 C C . GLY A 1 151 ? -5.040 -8.150 -16.415 1.00 96.31 151 GLY A C 1
ATOM 1147 O O . GLY A 1 151 ? -5.586 -8.969 -17.160 1.00 96.31 151 GLY A O 1
ATOM 1148 N N . GLN A 1 152 ? -3.744 -7.847 -16.523 1.00 94.69 152 GLN A N 1
ATOM 1149 C CA . GLN A 1 152 ? -2.939 -8.228 -17.689 1.00 94.69 152 GLN A CA 1
ATOM 1150 C C . GLN A 1 152 ? -1.872 -9.277 -17.362 1.00 94.69 152 GLN A C 1
ATOM 1152 O O . GLN A 1 152 ? -1.468 -10.034 -18.243 1.00 94.69 152 GLN A O 1
ATOM 1157 N N . ASN A 1 153 ? -1.482 -9.430 -16.093 1.00 95.44 153 ASN A N 1
ATOM 1158 C CA . ASN A 1 153 ? -0.312 -10.224 -15.701 1.00 95.44 153 ASN A CA 1
ATOM 1159 C C . ASN A 1 153 ? -0.608 -11.665 -15.268 1.00 95.44 153 ASN A C 1
ATOM 1161 O O . ASN A 1 153 ? 0.281 -12.380 -14.826 1.00 95.44 153 ASN A O 1
ATOM 1165 N N . GLY A 1 154 ? -1.849 -12.134 -15.445 1.00 93.06 154 GLY A N 1
ATOM 1166 C CA . GLY A 1 154 ? -2.269 -13.511 -15.141 1.00 93.06 154 GLY A CA 1
ATOM 1167 C C . GLY A 1 154 ? -2.449 -13.825 -13.651 1.00 93.06 154 GLY A C 1
ATOM 1168 O O . GLY A 1 154 ? -2.844 -14.939 -13.317 1.00 93.06 154 GLY A O 1
ATOM 1169 N N . PHE A 1 155 ? -2.221 -12.852 -12.775 1.00 95.56 155 PHE A N 1
ATOM 1170 C CA . PHE A 1 155 ? -2.603 -12.875 -11.368 1.00 95.56 155 PHE A CA 1
ATOM 1171 C C . PHE A 1 155 ? -3.435 -11.626 -11.058 1.00 95.56 155 PHE A C 1
ATOM 1173 O O . PHE A 1 155 ? -3.361 -10.640 -11.782 1.00 95.56 155 PHE A O 1
ATOM 1180 N N . GLY A 1 156 ? -4.234 -11.685 -9.995 1.00 97.38 156 GLY A N 1
ATOM 1181 C CA . GLY A 1 156 ? -5.015 -10.547 -9.512 1.00 97.38 156 GLY A CA 1
ATOM 1182 C C . GLY A 1 156 ? -4.589 -10.126 -8.111 1.00 97.38 156 GLY A C 1
ATOM 1183 O O . GLY A 1 156 ? -3.498 -10.458 -7.648 1.00 97.38 156 GLY A O 1
ATOM 1184 N N . TYR A 1 157 ? -5.486 -9.449 -7.405 1.00 98.50 157 TYR A N 1
ATOM 1185 C CA . TYR A 1 157 ? -5.335 -9.183 -5.977 1.00 98.50 157 TYR A CA 1
ATOM 1186 C C . TYR A 1 157 ? -5.243 -10.463 -5.148 1.00 98.50 157 TYR A C 1
ATOM 1188 O O . TYR A 1 157 ? -5.700 -11.536 -5.567 1.00 98.50 157 TYR A O 1
ATOM 1196 N N . ARG A 1 158 ? -4.689 -10.337 -3.942 1.00 97.81 158 ARG A N 1
ATOM 1197 C CA . ARG A 1 158 ? -4.812 -11.372 -2.914 1.00 97.81 158 ARG A CA 1
ATOM 1198 C C . ARG A 1 158 ? -6.277 -11.598 -2.572 1.00 97.81 158 ARG A C 1
ATOM 1200 O O . ARG A 1 158 ? -7.167 -10.811 -2.895 1.00 97.81 158 ARG A O 1
ATOM 1207 N N . GLN A 1 159 ? -6.517 -12.750 -1.964 1.00 98.00 159 GLN A N 1
ATOM 1208 C CA . GLN A 1 159 ? -7.804 -12.999 -1.352 1.00 98.00 159 GLN A CA 1
ATOM 1209 C C . GLN A 1 159 ? -7.936 -12.111 -0.113 1.00 98.00 159 GLN A C 1
ATOM 1211 O O . GLN A 1 159 ? -7.049 -12.155 0.735 1.00 98.00 159 GLN A O 1
ATOM 1216 N N . ASP A 1 160 ? -9.060 -11.403 -0.049 1.00 98.25 160 ASP A N 1
ATOM 1217 C CA . ASP A 1 160 ? -9.520 -10.606 1.089 1.00 98.25 160 ASP A CA 1
ATOM 1218 C C . ASP A 1 160 ? -9.432 -11.411 2.402 1.00 98.25 160 ASP A C 1
ATOM 1220 O O . ASP A 1 160 ? -9.899 -12.565 2.469 1.00 98.25 160 ASP A O 1
ATOM 1224 N N . ASP A 1 161 ? -8.773 -10.841 3.412 1.00 98.19 161 ASP A N 1
ATOM 1225 C CA . ASP A 1 161 ? -8.512 -11.474 4.703 1.00 98.19 161 ASP A CA 1
ATOM 1226 C C . ASP A 1 161 ? -9.589 -11.164 5.755 1.00 98.19 161 ASP A C 1
ATOM 1228 O O . ASP A 1 161 ? -9.830 -12.011 6.633 1.00 98.19 161 ASP A O 1
ATOM 1232 N N . TYR A 1 162 ? -10.326 -10.056 5.618 1.00 98.62 162 TYR A N 1
ATOM 1233 C CA . TYR A 1 162 ? -11.419 -9.688 6.513 1.00 98.62 162 TYR A CA 1
ATOM 1234 C C . TYR A 1 162 ? -12.681 -9.222 5.782 1.00 98.62 162 TYR A C 1
ATOM 1236 O O . TYR A 1 162 ? -12.731 -8.834 4.636 1.00 98.62 162 TYR A O 1
ATOM 1244 N N . SER A 1 163 ? -13.829 -9.322 6.448 1.00 98.25 163 SER A N 1
ATOM 1245 C CA . SER A 1 163 ? -15.081 -8.938 5.795 1.00 98.25 163 SER A CA 1
ATOM 1246 C C . SER A 1 163 ? -15.163 -7.424 5.592 1.00 98.25 163 SER A C 1
ATOM 1248 O O . SER A 1 163 ? -15.291 -6.694 6.573 1.00 98.25 163 SER A O 1
ATOM 1250 N N . ASN A 1 164 ? -15.374 -7.020 4.340 1.00 98.31 164 ASN A N 1
ATOM 1251 C CA . ASN A 1 164 ? -15.821 -5.693 3.887 1.00 98.31 164 ASN A CA 1
ATOM 1252 C C . ASN A 1 164 ? -17.114 -5.139 4.539 1.00 98.31 164 ASN A C 1
ATOM 1254 O O . ASN A 1 164 ? -17.551 -4.010 4.300 1.00 98.31 164 ASN A O 1
ATOM 1258 N N . TRP A 1 165 ? -17.777 -5.940 5.375 1.00 98.06 165 TRP A N 1
ATOM 1259 C CA . TRP A 1 165 ? -19.027 -5.600 6.048 1.00 98.06 165 TRP A CA 1
ATOM 1260 C C . TRP A 1 165 ? -18.948 -5.842 7.550 1.00 98.06 165 TRP A C 1
ATOM 1262 O O . TRP A 1 165 ? -18.615 -6.943 7.991 1.00 98.06 165 TRP A O 1
ATOM 1272 N N . ARG A 1 166 ? -19.459 -4.886 8.336 1.00 97.75 166 ARG A N 1
ATOM 1273 C CA . ARG A 1 166 ? -19.627 -5.005 9.796 1.00 97.75 166 ARG A CA 1
ATOM 1274 C C . ARG A 1 166 ? -20.313 -6.302 10.244 1.00 97.75 166 ARG A C 1
ATOM 1276 O O . ARG A 1 166 ? -19.973 -6.860 11.279 1.00 97.75 166 ARG A O 1
ATOM 1283 N N . THR A 1 167 ? -21.295 -6.800 9.489 1.00 97.25 167 THR A N 1
ATOM 1284 C CA . THR A 1 167 ? -22.006 -8.050 9.827 1.00 97.25 167 THR A CA 1
ATOM 1285 C C . THR A 1 167 ? -21.123 -9.296 9.761 1.00 97.25 167 THR A C 1
ATOM 1287 O O . THR A 1 167 ? -21.491 -10.314 10.340 1.00 97.25 167 THR A O 1
ATOM 1290 N N . GLY A 1 168 ? -19.996 -9.226 9.052 1.00 98.06 168 GLY A N 1
ATOM 1291 C CA . GLY A 1 168 ? -18.973 -10.268 8.997 1.00 98.06 168 GLY A CA 1
ATOM 1292 C C . GLY A 1 168 ? -17.710 -9.922 9.786 1.00 98.06 168 GLY A C 1
ATOM 1293 O O . GLY A 1 168 ? -16.699 -10.579 9.571 1.00 98.06 168 GLY A O 1
ATOM 1294 N N . ALA A 1 169 ? -17.750 -8.913 10.668 1.00 98.69 169 ALA A N 1
ATOM 1295 C CA . ALA A 1 169 ? -16.572 -8.443 11.390 1.00 98.69 169 ALA A CA 1
ATOM 1296 C C . ALA A 1 169 ? -15.857 -9.576 12.149 1.00 98.69 169 ALA A C 1
ATOM 1298 O O . ALA A 1 169 ? -16.474 -10.309 12.938 1.00 98.69 169 ALA A O 1
ATOM 1299 N N . ALA A 1 170 ? -14.547 -9.692 11.944 1.00 98.69 170 ALA A N 1
ATOM 1300 C CA . ALA A 1 170 ? -13.707 -10.650 12.649 1.00 98.69 170 ALA A CA 1
ATOM 1301 C C . ALA A 1 170 ? -13.516 -10.236 14.114 1.00 98.69 170 ALA A C 1
ATOM 1303 O O . ALA A 1 170 ? -13.531 -9.059 14.454 1.00 98.69 170 ALA A O 1
ATOM 1304 N N . GLY A 1 171 ? -13.353 -11.194 15.025 1.00 98.38 171 GLY A N 1
ATOM 1305 C CA . GLY A 1 171 ? -13.000 -10.851 16.405 1.00 98.38 171 GLY A CA 1
ATOM 1306 C C . GLY A 1 171 ? -11.569 -10.317 16.480 1.00 98.38 171 GLY A C 1
ATOM 1307 O O . GLY A 1 171 ? -10.676 -10.930 15.897 1.00 98.38 171 GLY A O 1
ATOM 1308 N N . LEU A 1 172 ? -11.333 -9.231 17.224 1.00 98.12 172 LEU A N 1
ATOM 1309 C CA . LEU A 1 172 ? -9.965 -8.885 17.620 1.00 98.12 172 LEU A CA 1
ATOM 1310 C C . LEU A 1 172 ? -9.364 -10.035 18.444 1.00 98.12 172 LEU A C 1
ATOM 1312 O O . LEU A 1 172 ? -10.033 -10.640 19.289 1.00 98.12 172 LEU A O 1
ATOM 1316 N N . SER A 1 173 ? -8.094 -10.326 18.195 1.00 97.88 173 SER A N 1
ATOM 1317 C CA . SER A 1 173 ? -7.299 -11.295 18.937 1.00 97.88 173 SER A CA 1
ATOM 1318 C C . SER A 1 173 ? -6.841 -10.637 20.230 1.00 97.88 173 SER A C 1
ATOM 1320 O O . SER A 1 173 ? -5.954 -9.787 20.229 1.00 97.88 173 SER A O 1
ATOM 1322 N N . ILE A 1 174 ? -7.486 -11.010 21.337 1.00 96.44 174 ILE A N 1
ATOM 1323 C CA . ILE A 1 174 ? -7.263 -10.404 22.652 1.00 96.44 174 ILE A CA 1
ATOM 1324 C C . ILE A 1 174 ? -6.709 -11.457 23.614 1.00 96.44 174 ILE A C 1
ATOM 1326 O O . ILE A 1 174 ? -7.344 -12.491 23.836 1.00 96.44 174 ILE A O 1
ATOM 1330 N N . ASN A 1 175 ? -5.560 -11.179 24.229 1.00 96.19 175 ASN A N 1
ATOM 1331 C CA . ASN A 1 175 ? -4.947 -12.009 25.265 1.00 96.19 175 ASN A CA 1
ATOM 1332 C C . ASN A 1 175 ? -4.651 -11.163 26.509 1.00 96.19 175 ASN A C 1
ATOM 1334 O O . ASN A 1 175 ? -3.854 -10.232 26.449 1.00 96.19 175 ASN A O 1
ATOM 1338 N N . ASP A 1 176 ? -5.321 -11.458 27.627 1.00 92.94 176 ASP A N 1
ATOM 1339 C CA . ASP A 1 176 ? -5.220 -10.689 28.878 1.00 92.94 176 ASP A CA 1
ATOM 1340 C C . ASP A 1 176 ? -5.372 -9.163 28.674 1.00 92.94 176 ASP A C 1
ATOM 1342 O O . ASP A 1 176 ? -4.651 -8.347 29.251 1.00 92.94 176 ASP A O 1
ATOM 1346 N N . GLY A 1 177 ? -6.320 -8.776 27.812 1.00 92.88 177 GLY A N 1
ATOM 1347 C CA . GLY A 1 177 ? -6.605 -7.381 27.464 1.00 92.88 177 GLY A CA 1
ATOM 1348 C C . GLY A 1 177 ? -5.629 -6.757 26.464 1.00 92.88 177 GLY A C 1
ATOM 1349 O O . GLY A 1 177 ? -5.836 -5.611 26.089 1.00 92.88 177 GLY A O 1
ATOM 1350 N N . GLN A 1 178 ? -4.596 -7.475 26.012 1.00 97.62 178 GLN A N 1
ATOM 1351 C CA . GLN A 1 178 ? -3.692 -7.036 24.943 1.00 97.62 178 GLN A CA 1
ATOM 1352 C C . GLN A 1 178 ? -4.226 -7.459 23.575 1.00 97.62 178 GLN A C 1
ATOM 1354 O O . GLN A 1 178 ? -4.654 -8.601 23.418 1.00 97.62 178 GLN A O 1
ATOM 1359 N N . VAL A 1 179 ? -4.178 -6.555 22.602 1.00 98.25 179 VAL A N 1
ATOM 1360 C CA . VAL A 1 179 ? -4.596 -6.775 21.213 1.00 98.25 179 VAL A CA 1
ATOM 1361 C C . VAL A 1 179 ? -3.374 -7.004 20.337 1.00 98.25 179 VAL A C 1
ATOM 1363 O O . VAL A 1 179 ? -2.388 -6.279 20.464 1.00 98.25 179 VAL A O 1
ATOM 1366 N N . GLU A 1 180 ? -3.467 -7.977 19.434 1.00 98.38 180 GLU A N 1
ATOM 1367 C CA . GLU A 1 180 ? -2.507 -8.170 18.345 1.00 98.38 180 GLU A CA 1
ATOM 1368 C C . GLU A 1 180 ? -3.215 -8.785 17.129 1.00 98.38 180 GLU A C 1
ATOM 1370 O O . GLU A 1 180 ? -3.552 -9.971 17.111 1.00 98.38 180 GLU A O 1
ATOM 1375 N N . ASN A 1 181 ? -3.446 -7.974 16.101 1.00 98.56 181 ASN A N 1
ATOM 1376 C CA . ASN A 1 181 ? -3.996 -8.394 14.814 1.00 98.56 181 ASN A CA 1
ATOM 1377 C C . ASN A 1 181 ? -3.136 -7.838 13.676 1.00 98.56 181 ASN A C 1
ATOM 1379 O O . ASN A 1 181 ? -2.498 -6.799 13.823 1.00 98.56 181 ASN A O 1
ATOM 1383 N N . TYR A 1 182 ? -3.172 -8.512 12.532 1.00 98.50 182 TYR A N 1
ATOM 1384 C CA . TYR A 1 182 ? -2.527 -8.084 11.292 1.00 98.50 182 TYR A CA 1
ATOM 1385 C C . TYR A 1 182 ? -3.527 -8.225 10.152 1.00 98.50 182 TYR A C 1
ATOM 1387 O O . TYR A 1 182 ? -4.358 -9.138 10.205 1.00 98.50 182 TYR A O 1
ATOM 1395 N N . GLY A 1 183 ? -3.430 -7.365 9.148 1.00 98.50 183 GLY A N 1
ATOM 1396 C CA . GLY A 1 183 ? -4.258 -7.438 7.949 1.00 98.50 183 GLY A CA 1
ATOM 1397 C C . GLY A 1 183 ? -3.603 -6.783 6.745 1.00 98.50 183 GLY A C 1
ATOM 1398 O O . GLY A 1 183 ? -2.508 -6.219 6.863 1.00 98.50 183 GLY A O 1
ATOM 1399 N N . ILE A 1 184 ? -4.263 -6.886 5.597 1.00 98.75 184 ILE A N 1
ATOM 1400 C CA . ILE A 1 184 ? -3.844 -6.281 4.335 1.00 98.75 184 ILE A CA 1
ATOM 1401 C C . ILE A 1 184 ? -5.047 -5.583 3.719 1.00 98.75 184 ILE A C 1
ATOM 1403 O O . ILE A 1 184 ? -5.996 -6.251 3.355 1.00 98.75 184 ILE A O 1
ATOM 1407 N N . ILE A 1 185 ? -4.948 -4.274 3.492 1.00 98.88 185 ILE A N 1
ATOM 1408 C CA . ILE A 1 185 ? -5.890 -3.579 2.611 1.00 98.88 185 ILE A CA 1
ATOM 1409 C C . ILE A 1 185 ? -5.442 -3.840 1.176 1.00 98.88 185 ILE A C 1
ATOM 1411 O O . ILE A 1 185 ? -4.488 -3.207 0.707 1.00 98.88 185 ILE A O 1
ATOM 1415 N N . GLU A 1 186 ? -6.058 -4.802 0.482 1.00 98.56 186 GLU A N 1
ATOM 1416 C CA . GLU A 1 186 ? -5.578 -5.193 -0.850 1.00 98.56 186 GLU A CA 1
ATOM 1417 C C . GLU A 1 186 ? -6.217 -4.419 -2.009 1.00 98.56 186 GLU A C 1
ATOM 1419 O O . GLU A 1 186 ? -5.685 -4.436 -3.118 1.00 98.56 186 GLU A O 1
ATOM 1424 N N . LYS A 1 187 ? -7.333 -3.718 -1.782 1.00 98.19 187 LYS A N 1
ATOM 1425 C CA . LYS A 1 187 ? -7.985 -2.857 -2.786 1.00 98.19 187 LYS A CA 1
ATOM 1426 C C . LYS A 1 187 ? -8.312 -1.487 -2.212 1.00 98.19 187 LYS A C 1
ATOM 1428 O O . LYS A 1 187 ? -8.562 -1.332 -1.026 1.00 98.19 187 LYS A O 1
ATOM 1433 N N . ASN A 1 188 ? -8.424 -0.493 -3.086 1.00 95.56 188 ASN A N 1
ATOM 1434 C CA . ASN A 1 188 ? -8.772 0.879 -2.698 1.00 95.56 188 ASN A CA 1
ATOM 1435 C C . ASN A 1 188 ? -10.223 1.040 -2.204 1.00 95.56 188 ASN A C 1
ATOM 1437 O O . ASN A 1 188 ? -10.623 2.115 -1.772 1.00 95.56 188 ASN A O 1
ATOM 1441 N N . ASN A 1 189 ? -11.029 -0.018 -2.287 1.00 96.38 189 ASN A N 1
ATOM 1442 C CA . ASN A 1 189 ? -12.383 -0.082 -1.749 1.00 96.38 189 ASN A CA 1
ATOM 1443 C C . ASN A 1 189 ? -12.543 -1.154 -0.666 1.00 96.38 189 ASN A C 1
ATOM 1445 O O . ASN A 1 189 ? -13.681 -1.485 -0.324 1.00 96.38 189 ASN A O 1
ATOM 1449 N N . ASP A 1 190 ? -11.428 -1.695 -0.186 1.00 98.69 190 ASP A N 1
ATOM 1450 C CA . ASP A 1 190 ? -11.392 -2.704 0.853 1.00 98.69 190 ASP A CA 1
ATOM 1451 C C . ASP A 1 190 ? -11.451 -2.070 2.248 1.00 98.69 190 ASP A C 1
ATOM 1453 O O . ASP A 1 190 ? -10.854 -1.021 2.511 1.00 98.69 190 ASP A O 1
ATOM 1457 N N . ILE A 1 191 ? -12.252 -2.676 3.120 1.00 98.75 191 ILE A N 1
ATOM 1458 C CA . ILE A 1 191 ? -12.533 -2.193 4.468 1.00 98.75 191 ILE A CA 1
ATOM 1459 C C . ILE A 1 191 ? -12.561 -3.379 5.423 1.00 98.75 191 ILE A C 1
ATOM 1461 O O . ILE A 1 191 ? -13.558 -4.099 5.520 1.00 98.75 191 ILE A O 1
ATOM 1465 N N . ASP A 1 192 ? -11.551 -3.480 6.269 1.00 98.88 192 ASP A N 1
ATOM 1466 C CA . ASP A 1 192 ? -11.469 -4.559 7.237 1.00 98.88 192 ASP A CA 1
ATOM 1467 C C . ASP A 1 192 ? -12.272 -4.241 8.484 1.00 98.88 192 ASP A C 1
ATOM 1469 O O . ASP A 1 192 ? -12.010 -3.270 9.200 1.00 98.88 192 ASP A O 1
ATOM 1473 N N . TRP A 1 193 ? -13.263 -5.084 8.774 1.00 98.88 193 TRP A N 1
ATOM 1474 C CA . TRP A 1 193 ? -14.084 -4.952 9.971 1.00 98.88 193 TRP A CA 1
ATOM 1475 C C . TRP A 1 193 ? -13.668 -5.917 11.075 1.00 98.88 193 TRP A C 1
ATOM 1477 O O . TRP A 1 193 ? -13.694 -7.140 10.918 1.00 98.88 193 TRP A O 1
ATOM 1487 N N . PHE A 1 194 ? -13.456 -5.352 12.259 1.00 98.88 194 PHE A N 1
ATOM 1488 C CA . PHE A 1 194 ? -13.212 -6.065 13.503 1.00 98.88 194 PHE A CA 1
ATOM 1489 C C . PHE A 1 194 ? -14.290 -5.769 14.543 1.00 98.88 194 PHE A C 1
ATOM 1491 O O . PHE A 1 194 ? -14.929 -4.717 14.531 1.00 98.88 194 PHE A O 1
ATOM 1498 N N . GLN A 1 195 ? -14.484 -6.692 15.479 1.00 98.56 195 GLN A N 1
ATOM 1499 C CA . GLN A 1 195 ? -15.366 -6.542 16.630 1.00 98.56 195 GLN A CA 1
ATOM 1500 C C . GLN A 1 195 ? -14.662 -6.935 17.926 1.00 98.56 195 GLN A C 1
ATOM 1502 O O . GLN A 1 195 ? -13.820 -7.836 17.963 1.00 98.56 195 GLN A O 1
ATOM 1507 N N . PHE A 1 196 ? -15.062 -6.295 19.017 1.00 97.81 196 PHE A N 1
ATOM 1508 C CA . PHE A 1 196 ? -14.612 -6.626 20.364 1.00 97.81 196 PHE A CA 1
ATOM 1509 C C . PHE A 1 196 ? -15.673 -6.242 21.394 1.00 97.81 196 PHE A C 1
ATOM 1511 O O . PHE A 1 196 ? -16.606 -5.492 21.103 1.00 97.81 196 PHE A O 1
ATOM 1518 N N . ASN A 1 197 ? -15.536 -6.771 22.608 1.00 96.25 197 ASN A N 1
ATOM 1519 C CA . ASN A 1 197 ? -16.347 -6.348 23.744 1.00 96.25 197 ASN A CA 1
ATOM 1520 C C . ASN A 1 197 ? -15.473 -5.532 24.693 1.00 96.25 197 ASN A C 1
ATOM 1522 O O . ASN A 1 197 ? -14.406 -6.002 25.078 1.00 96.25 197 ASN A O 1
ATOM 1526 N N . SER A 1 198 ? -15.949 -4.351 25.072 1.00 94.06 198 SER A N 1
ATOM 1527 C CA . SER A 1 198 ? -15.414 -3.571 26.187 1.00 94.06 198 SER A CA 1
ATOM 1528 C C . SER A 1 198 ? -16.164 -3.954 27.462 1.00 94.06 198 SER A C 1
ATOM 1530 O O . SER A 1 198 ? -17.386 -4.152 27.426 1.00 94.06 198 SER A O 1
ATOM 1532 N N . THR A 1 199 ? -15.469 -4.070 28.592 1.00 87.75 199 THR A N 1
ATOM 1533 C CA . THR A 1 199 ? -16.099 -4.286 29.898 1.00 87.75 199 THR A CA 1
ATOM 1534 C C . THR A 1 199 ? -16.393 -2.969 30.595 1.00 87.75 199 THR A C 1
ATOM 1536 O O . THR A 1 199 ? -17.549 -2.677 30.858 1.00 87.75 199 THR A O 1
ATOM 1539 N N . THR A 1 200 ? -15.392 -2.168 30.929 1.00 82.62 200 THR A N 1
ATOM 1540 C CA . THR A 1 200 ? -15.498 -0.780 31.393 1.00 82.62 200 THR A CA 1
ATOM 1541 C C . THR A 1 200 ? -14.082 -0.241 31.448 1.00 82.62 200 THR A C 1
ATOM 1543 O O . THR A 1 200 ? -13.264 -0.752 32.215 1.00 82.62 200 THR A O 1
ATOM 1546 N N . GLY A 1 201 ? -13.815 0.838 30.724 1.00 85.88 201 GLY A N 1
ATOM 1547 C CA . GLY A 1 201 ? -12.558 1.553 30.860 1.00 85.88 201 GLY A CA 1
ATOM 1548 C C . GLY A 1 201 ? -11.997 2.023 29.538 1.00 85.88 201 GLY A C 1
ATOM 1549 O O . GLY A 1 201 ? -12.679 2.079 28.515 1.00 85.88 201 GLY A O 1
ATOM 1550 N N . ASN A 1 202 ? -10.734 2.403 29.614 1.00 93.19 202 ASN A N 1
ATOM 1551 C CA . ASN A 1 202 ? -10.004 2.939 28.494 1.00 93.19 202 ASN A CA 1
ATOM 1552 C C . ASN A 1 202 ? -9.643 1.825 27.511 1.00 93.19 202 ASN A C 1
ATOM 1554 O O . ASN A 1 202 ? -9.092 0.798 27.912 1.00 93.19 202 ASN A O 1
ATOM 1558 N N . ILE A 1 203 ? -9.916 2.056 26.233 1.00 95.56 203 ILE A N 1
ATOM 1559 C CA . ILE A 1 203 ? -9.230 1.359 25.154 1.00 95.56 203 ILE A CA 1
ATOM 1560 C C . ILE A 1 203 ? -8.111 2.255 24.630 1.00 95.56 203 ILE A C 1
ATOM 1562 O O . ILE A 1 203 ? -8.294 3.466 24.477 1.00 95.56 203 ILE A O 1
ATOM 1566 N N . ALA A 1 204 ? -6.975 1.642 24.329 1.00 97.81 204 ALA A N 1
ATOM 1567 C CA . ALA A 1 204 ? -5.833 2.287 23.705 1.00 97.81 204 ALA A CA 1
ATOM 1568 C C . ALA A 1 204 ? -5.382 1.395 22.553 1.00 97.81 204 ALA A C 1
ATOM 1570 O O . ALA A 1 204 ? -4.856 0.318 22.805 1.00 97.81 204 ALA A O 1
ATOM 1571 N N . LEU A 1 205 ? -5.657 1.788 21.314 1.00 98.56 205 LEU A N 1
ATOM 1572 C CA . LEU A 1 205 ? -5.332 1.002 20.126 1.00 98.56 205 LEU A CA 1
ATOM 1573 C C . LEU A 1 205 ? -4.435 1.820 19.211 1.00 98.56 205 LEU A C 1
ATOM 1575 O O . LEU A 1 205 ? -4.788 2.950 18.875 1.00 98.56 205 LEU A O 1
ATOM 1579 N N . ASP A 1 206 ? -3.340 1.215 18.776 1.00 98.75 206 ASP A N 1
ATOM 1580 C CA . ASP A 1 206 ? -2.445 1.729 17.750 1.00 98.75 206 ASP A CA 1
ATOM 1581 C C . ASP A 1 206 ? -2.617 0.868 16.495 1.00 98.75 206 ASP A C 1
ATOM 1583 O O . ASP A 1 206 ? -2.515 -0.361 16.547 1.00 98.75 206 ASP A O 1
ATOM 1587 N N . ILE A 1 207 ? -2.941 1.520 15.380 1.00 98.88 207 ILE A N 1
ATOM 1588 C CA . ILE A 1 207 ? -3.096 0.902 14.068 1.00 98.88 207 ILE A CA 1
ATOM 1589 C C . ILE A 1 207 ? -1.986 1.457 13.182 1.00 98.88 207 ILE A C 1
ATOM 1591 O O . ILE A 1 207 ? -2.012 2.630 12.797 1.00 98.88 207 ILE A O 1
ATOM 1595 N N . GLU A 1 208 ? -0.992 0.626 12.896 1.00 98.81 208 GLU A N 1
ATOM 1596 C CA . GLU A 1 208 ? 0.226 1.043 12.204 1.00 98.81 208 GLU A CA 1
ATOM 1597 C C . GLU A 1 208 ? 0.346 0.355 10.845 1.00 98.81 208 GLU A C 1
ATOM 1599 O O . GLU A 1 208 ? 0.092 -0.852 10.763 1.00 98.81 208 GLU A O 1
ATOM 1604 N N . PRO A 1 209 ? 0.749 1.084 9.786 1.00 98.44 209 PRO A N 1
ATOM 1605 C CA . PRO A 1 209 ? 1.083 0.463 8.513 1.00 98.44 209 PRO A CA 1
ATOM 1606 C C . PRO A 1 209 ? 2.377 -0.342 8.656 1.00 98.44 209 PRO A C 1
ATOM 1608 O O . PRO A 1 209 ? 3.054 -0.297 9.688 1.00 98.44 209 PRO A O 1
ATOM 1611 N N . PHE A 1 210 ? 2.763 -1.058 7.605 1.00 97.12 210 PHE A N 1
ATOM 1612 C CA . PHE A 1 210 ? 4.039 -1.758 7.594 1.00 97.12 210 PHE A CA 1
ATOM 1613 C C . PHE A 1 210 ? 5.212 -0.823 7.931 1.00 97.12 210 PHE A C 1
ATOM 1615 O O . PHE A 1 210 ? 5.392 0.234 7.332 1.00 97.12 210 PHE A O 1
ATOM 1622 N N . GLU A 1 211 ? 6.061 -1.232 8.875 1.00 92.81 211 GLU A N 1
ATOM 1623 C CA . GLU A 1 211 ? 7.107 -0.377 9.460 1.00 92.81 211 GLU A CA 1
ATOM 1624 C C . GLU A 1 211 ? 8.168 0.117 8.457 1.00 92.81 211 GLU A C 1
ATOM 1626 O O . GLU A 1 211 ? 8.955 1.021 8.759 1.00 92.81 211 GLU A O 1
ATOM 1631 N N . ARG A 1 212 ? 8.239 -0.486 7.263 1.00 91.94 212 ARG A N 1
ATOM 1632 C CA . ARG A 1 212 ? 9.353 -0.306 6.336 1.00 91.94 212 ARG A CA 1
ATOM 1633 C C . ARG A 1 212 ? 8.923 -0.189 4.880 1.00 91.94 212 ARG A C 1
ATOM 1635 O O . ARG A 1 212 ? 8.823 -1.186 4.173 1.00 91.94 212 ARG A O 1
ATOM 1642 N N . GLY A 1 213 ? 8.804 1.056 4.422 1.00 92.44 213 GLY A N 1
ATOM 1643 C CA . GLY A 1 213 ? 8.315 1.368 3.076 1.00 92.44 213 GLY A CA 1
ATOM 1644 C C . GLY A 1 213 ? 6.801 1.217 2.994 1.00 92.44 213 GLY A C 1
ATOM 1645 O O . GLY A 1 213 ? 6.321 0.537 2.102 1.00 92.44 213 GLY A O 1
ATOM 1646 N N . ALA A 1 214 ? 6.088 1.783 3.973 1.00 96.56 214 ALA A N 1
ATOM 1647 C CA . ALA A 1 214 ? 4.632 1.782 4.019 1.00 96.56 214 ALA A CA 1
ATOM 1648 C C . ALA A 1 214 ? 4.038 2.382 2.737 1.00 96.56 214 ALA A C 1
ATOM 1650 O O . ALA A 1 214 ? 4.403 3.494 2.350 1.00 96.56 214 ALA A O 1
ATOM 1651 N N . ASN A 1 215 ? 3.076 1.675 2.145 1.00 98.25 215 ASN A N 1
ATOM 1652 C CA . ASN A 1 215 ? 2.244 2.189 1.056 1.00 98.25 215 ASN A CA 1
ATOM 1653 C C . ASN A 1 215 ? 0.848 2.621 1.556 1.00 98.25 215 ASN A C 1
ATOM 1655 O O . ASN A 1 215 ? 0.177 3.411 0.896 1.00 98.25 215 ASN A O 1
ATOM 1659 N N . LEU A 1 216 ? 0.423 2.147 2.734 1.00 98.75 216 LEU A N 1
ATOM 1660 C CA . LEU A 1 216 ? -0.899 2.395 3.305 1.00 98.75 216 LEU A CA 1
ATOM 1661 C C . LEU A 1 216 ? -0.918 3.644 4.203 1.00 98.75 216 LEU A C 1
ATOM 1663 O O . LEU A 1 216 ? -0.183 3.721 5.187 1.00 98.75 216 LEU A O 1
ATOM 1667 N N . ASP A 1 217 ? -1.811 4.585 3.897 1.00 98.69 217 ASP A N 1
ATOM 1668 C CA . ASP A 1 217 ? -2.255 5.641 4.815 1.00 98.69 217 ASP A CA 1
ATOM 1669 C C . ASP A 1 217 ? -3.595 5.223 5.433 1.00 98.69 217 ASP A C 1
ATOM 1671 O O . ASP A 1 217 ? -4.567 4.969 4.716 1.00 98.69 217 ASP A O 1
ATOM 1675 N N . ILE A 1 218 ? -3.625 5.089 6.759 1.00 98.88 218 ILE A N 1
ATOM 1676 C CA . ILE A 1 218 ? -4.699 4.406 7.475 1.00 98.88 218 ILE A CA 1
ATOM 1677 C C . ILE A 1 218 ? -5.782 5.381 7.913 1.00 98.88 218 ILE A C 1
ATOM 1679 O O . ILE A 1 218 ? -5.548 6.336 8.665 1.00 98.88 218 ILE A O 1
ATOM 1683 N N . LEU A 1 219 ? -7.019 5.035 7.569 1.00 98.88 219 LEU A N 1
ATO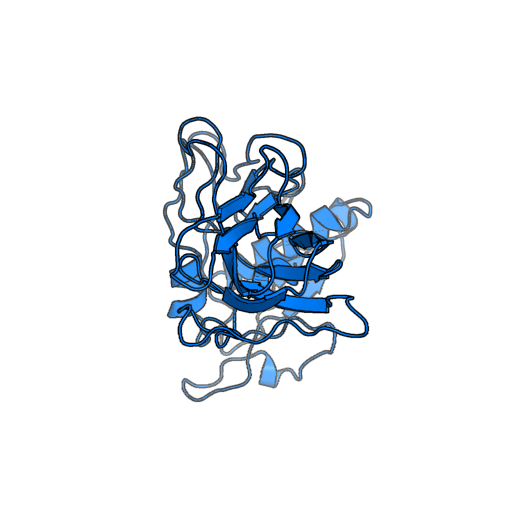M 1684 C CA . LEU A 1 219 ? -8.199 5.520 8.256 1.00 98.88 219 LEU A CA 1
ATOM 1685 C C . LEU A 1 219 ? -8.802 4.420 9.120 1.00 98.88 219 LEU A C 1
ATOM 1687 O O . LEU A 1 219 ? -9.330 3.426 8.627 1.00 98.88 219 LEU A O 1
ATOM 1691 N N . ALA A 1 220 ? -8.813 4.658 10.428 1.00 98.88 220 ALA A N 1
ATOM 1692 C CA . ALA A 1 220 ? -9.501 3.792 11.369 1.00 98.88 220 ALA A CA 1
ATOM 1693 C C . ALA A 1 220 ? -10.784 4.457 11.883 1.00 98.88 220 ALA A C 1
ATOM 1695 O O . ALA A 1 220 ? -10.795 5.651 12.207 1.00 98.88 220 ALA A O 1
ATOM 1696 N N . ARG A 1 221 ? -11.879 3.701 12.006 1.00 98.88 221 ARG A N 1
ATOM 1697 C CA . ARG A 1 221 ? -13.153 4.192 12.561 1.00 98.88 221 ARG A CA 1
ATOM 1698 C C . ARG A 1 221 ? -13.702 3.252 13.625 1.00 98.88 221 ARG A C 1
ATOM 1700 O O . ARG A 1 221 ? -13.738 2.044 13.441 1.00 98.88 221 ARG A O 1
ATOM 1707 N N . LEU A 1 222 ? -14.163 3.823 14.732 1.00 98.69 222 LEU A N 1
ATOM 1708 C CA . LEU A 1 222 ? -14.725 3.106 15.871 1.00 98.69 222 LEU A CA 1
ATOM 1709 C C . LEU A 1 222 ? -16.238 3.328 15.936 1.00 98.69 222 LEU A C 1
ATOM 1711 O O . LEU A 1 222 ? -16.703 4.469 15.959 1.00 98.69 222 LEU A O 1
ATOM 1715 N N . TYR A 1 223 ? -16.999 2.244 16.028 1.00 98.75 223 TYR A N 1
ATOM 1716 C CA . TYR A 1 223 ? -18.458 2.236 16.037 1.00 98.75 223 TYR A CA 1
ATOM 1717 C C . TYR A 1 223 ? -19.012 1.505 17.256 1.00 98.75 223 TYR A C 1
ATOM 1719 O O . TYR A 1 223 ? -18.407 0.561 17.768 1.00 98.75 223 TYR A O 1
ATOM 1727 N N . ASP A 1 224 ? -20.209 1.901 17.680 1.00 97.75 224 ASP A N 1
ATOM 1728 C CA . ASP A 1 224 ? -20.975 1.170 18.687 1.00 97.75 224 ASP A CA 1
ATOM 1729 C C . ASP A 1 224 ? -21.730 -0.040 18.098 1.00 97.75 224 ASP A C 1
ATOM 1731 O O . ASP A 1 224 ? -21.761 -0.277 16.884 1.00 97.75 224 ASP A O 1
ATOM 1735 N N . ALA A 1 225 ? -22.411 -0.790 18.970 1.00 97.31 225 ALA A N 1
ATOM 1736 C CA . ALA A 1 225 ? -23.225 -1.941 18.586 1.00 97.31 225 ALA A CA 1
ATOM 1737 C C . ALA A 1 225 ? -24.358 -1.613 17.590 1.00 97.31 225 ALA A C 1
ATOM 1739 O O . ALA A 1 225 ? -24.761 -2.468 16.799 1.00 97.31 225 ALA A O 1
ATOM 1740 N N . SER A 1 226 ? -24.882 -0.383 17.604 1.00 97.38 226 SER A N 1
ATOM 1741 C CA . SER A 1 226 ? -25.932 0.059 16.678 1.00 97.38 226 SER A CA 1
ATOM 1742 C C . SER A 1 226 ? -25.376 0.401 15.291 1.00 97.38 226 SER A C 1
ATOM 1744 O O . SER A 1 226 ? -26.079 0.263 14.288 1.00 97.38 226 SER A O 1
ATOM 1746 N N . GLY A 1 227 ? -24.077 0.695 15.201 1.00 97.19 227 GLY A N 1
ATOM 1747 C CA . GLY A 1 227 ? -23.383 1.131 13.985 1.00 97.19 227 GLY A CA 1
ATOM 1748 C C . GLY A 1 227 ? -23.232 2.638 13.911 1.00 97.19 227 GLY A C 1
ATOM 1749 O O . GLY A 1 227 ? -22.941 3.175 12.844 1.00 97.19 227 GLY A O 1
ATOM 1750 N N . GLN A 1 228 ? -23.449 3.325 15.027 1.00 98.00 228 GLN A N 1
ATOM 1751 C CA . GLN A 1 228 ? -23.158 4.735 15.139 1.00 98.00 228 GLN A CA 1
ATOM 1752 C C . GLN A 1 228 ? -21.647 4.919 15.271 1.00 98.00 228 GLN A C 1
ATOM 1754 O O . GLN A 1 228 ? -21.003 4.283 16.104 1.00 98.00 228 GLN A O 1
ATOM 1759 N N . LEU A 1 229 ? -21.090 5.804 14.443 1.00 98.50 229 LEU A N 1
ATOM 1760 C CA . LEU A 1 229 ? -19.694 6.215 14.544 1.00 98.50 229 LEU A CA 1
ATOM 1761 C C . LEU A 1 229 ? -19.473 6.949 15.872 1.00 98.50 229 LEU A C 1
ATOM 1763 O O . LEU A 1 229 ? -20.146 7.942 16.155 1.00 98.50 229 LEU A O 1
ATOM 1767 N N . ILE A 1 230 ? -18.519 6.464 16.659 1.00 97.81 230 ILE A N 1
ATOM 1768 C CA . ILE A 1 230 ? -18.077 7.064 17.920 1.00 97.81 230 ILE A CA 1
ATOM 1769 C C . ILE A 1 230 ? -16.934 8.034 17.645 1.00 97.81 230 ILE A C 1
ATOM 1771 O O . ILE A 1 230 ? -16.967 9.182 18.080 1.00 97.81 230 ILE A O 1
ATOM 1775 N N . SER A 1 231 ? -15.915 7.559 16.929 1.00 97.88 231 SER A N 1
ATOM 1776 C CA . SER A 1 231 ? -14.706 8.317 16.621 1.00 97.88 231 SER A CA 1
ATOM 1777 C C . SER A 1 231 ? -14.031 7.764 15.369 1.00 97.88 231 SER A C 1
ATOM 1779 O O . SER A 1 231 ? -14.284 6.630 14.967 1.00 97.88 231 SER A O 1
ATOM 1781 N N . PHE A 1 232 ? -13.151 8.552 14.767 1.00 98.56 232 PHE A N 1
ATOM 1782 C CA . PHE A 1 232 ? -12.271 8.129 13.684 1.00 98.56 232 PHE A CA 1
ATOM 1783 C C . PHE A 1 232 ? -10.875 8.712 13.893 1.00 98.56 232 PHE A C 1
ATOM 1785 O O . PHE A 1 232 ? -10.714 9.692 14.624 1.00 98.56 232 PHE A O 1
ATOM 1792 N N . SER A 1 233 ? -9.879 8.117 13.249 1.00 98.75 233 SER A N 1
ATOM 1793 C CA . SER A 1 233 ? -8.484 8.519 13.360 1.00 98.75 233 SER A CA 1
ATOM 1794 C C . SER A 1 233 ? -7.788 8.375 12.009 1.00 98.75 233 SER A C 1
ATOM 1796 O O . SER A 1 233 ? -7.758 7.290 11.437 1.00 98.75 233 SER A O 1
ATOM 1798 N N . ASN A 1 234 ? -7.298 9.506 11.505 1.00 98.06 234 ASN A N 1
ATOM 1799 C CA . ASN A 1 234 ? -6.372 9.656 10.380 1.00 98.06 234 ASN A CA 1
ATOM 1800 C C . ASN A 1 234 ? -5.653 11.008 10.592 1.00 98.06 234 ASN A C 1
ATOM 1802 O O . ASN A 1 234 ? -6.142 12.059 10.163 1.00 98.06 234 ASN A O 1
ATOM 1806 N N . PRO A 1 235 ? -4.618 11.049 11.451 1.00 97.50 235 PRO A N 1
ATOM 1807 C CA . PRO A 1 235 ? -3.937 12.287 11.810 1.00 97.50 235 PRO A CA 1
ATOM 1808 C C . PRO A 1 235 ? -3.123 12.841 10.637 1.00 97.50 235 PRO A C 1
ATOM 1810 O O . PRO A 1 235 ? -2.311 12.134 10.056 1.00 97.50 235 PRO A O 1
ATOM 1813 N N . ILE A 1 236 ? -3.259 14.140 10.358 1.00 94.62 236 ILE A N 1
ATOM 1814 C CA . ILE A 1 236 ? -2.508 14.794 9.274 1.00 94.62 236 ILE A CA 1
ATOM 1815 C C . ILE A 1 236 ? -0.995 14.651 9.494 1.00 94.62 236 ILE A C 1
ATOM 1817 O O . ILE A 1 236 ? -0.484 15.002 10.563 1.00 94.62 236 ILE A O 1
ATOM 1821 N N . GLY A 1 237 ? -0.272 14.241 8.454 1.00 95.50 237 GLY A N 1
ATOM 1822 C CA . GLY A 1 237 ? 1.179 14.052 8.482 1.00 95.50 237 GLY A CA 1
ATOM 1823 C C . GLY A 1 237 ? 1.632 12.737 9.123 1.00 95.50 237 GLY A C 1
ATOM 1824 O O . GLY A 1 237 ? 2.818 12.606 9.432 1.00 95.50 237 GLY A O 1
ATOM 1825 N N . SER A 1 238 ? 0.713 11.794 9.331 1.00 97.31 238 SER A N 1
ATOM 1826 C CA . SER A 1 238 ? 0.948 10.438 9.831 1.00 97.31 238 SER A CA 1
ATOM 1827 C C . SER A 1 238 ? 0.226 9.440 8.934 1.00 97.31 238 SER A C 1
ATOM 1829 O O . SER A 1 238 ? -0.876 9.723 8.490 1.00 97.31 238 SER A O 1
ATOM 1831 N N . LEU A 1 239 ? 0.827 8.269 8.726 1.00 98.50 239 LEU A N 1
ATOM 1832 C CA . LEU A 1 239 ? 0.172 7.139 8.058 1.00 98.50 239 LEU A CA 1
ATOM 1833 C C . LEU A 1 239 ? -0.557 6.221 9.054 1.00 98.50 239 LEU A C 1
ATOM 1835 O O . LEU A 1 239 ? -1.414 5.437 8.665 1.00 98.50 239 LEU A O 1
ATOM 1839 N N . SER A 1 240 ? -0.215 6.306 10.345 1.00 98.62 240 SER A N 1
ATOM 1840 C CA . SER A 1 240 ? -0.827 5.511 11.416 1.00 98.62 240 SER A CA 1
ATOM 1841 C C . SER A 1 240 ? -2.092 6.163 11.966 1.00 98.62 240 SER A C 1
ATOM 1843 O O . SER A 1 240 ? -2.193 7.393 12.034 1.00 98.62 240 SER A O 1
ATOM 1845 N N . ALA A 1 241 ? -2.992 5.338 12.492 1.00 98.81 241 ALA A N 1
ATOM 1846 C CA . ALA A 1 241 ? -4.180 5.740 13.231 1.00 98.81 241 ALA A CA 1
ATOM 1847 C C . ALA A 1 241 ? -4.105 5.246 14.684 1.00 98.81 241 ALA A C 1
ATOM 1849 O O . ALA A 1 241 ? -3.445 4.262 14.993 1.00 98.81 241 ALA A O 1
ATOM 1850 N N . ASN A 1 242 ? -4.781 5.931 15.604 1.00 98.69 242 ASN A N 1
ATOM 1851 C CA . ASN A 1 242 ? -4.853 5.501 17.003 1.00 98.69 242 ASN A CA 1
ATOM 1852 C C . ASN A 1 242 ? -6.149 5.938 17.689 1.00 98.69 242 ASN A C 1
ATOM 1854 O O . ASN A 1 242 ? -6.774 6.934 17.307 1.00 98.69 242 ASN A O 1
ATOM 1858 N N . PHE A 1 243 ? -6.517 5.207 18.736 1.00 98.50 243 PHE A N 1
ATOM 1859 C CA . PHE A 1 243 ? -7.603 5.535 19.649 1.00 98.50 243 PHE A CA 1
ATOM 1860 C C . PHE A 1 243 ? -7.110 5.491 21.087 1.00 98.50 243 PHE A C 1
ATOM 1862 O O . PHE A 1 243 ? -6.405 4.571 21.477 1.00 98.50 243 PHE A O 1
ATOM 1869 N N . ASN A 1 244 ? -7.553 6.452 21.889 1.00 97.50 244 ASN A N 1
ATOM 1870 C CA . ASN A 1 244 ? -7.404 6.439 23.337 1.00 97.50 244 ASN A CA 1
ATOM 1871 C C . ASN A 1 244 ? -8.697 7.001 23.939 1.00 97.50 244 ASN A C 1
ATOM 1873 O O . ASN A 1 244 ? -8.856 8.220 24.056 1.00 97.50 244 ASN A O 1
ATOM 1877 N N . VAL A 1 245 ? -9.671 6.124 24.188 1.00 96.06 245 VAL A N 1
ATOM 1878 C CA . VAL A 1 245 ? -11.048 6.510 24.530 1.00 96.06 245 VAL A CA 1
ATOM 1879 C C . VAL A 1 245 ? -11.622 5.619 25.624 1.00 96.06 245 VAL A C 1
ATOM 1881 O O . VAL A 1 245 ? -11.396 4.414 25.640 1.00 96.06 245 VAL A O 1
ATOM 1884 N N . ASP A 1 246 ? -12.398 6.212 26.528 1.00 95.81 246 ASP A N 1
ATOM 1885 C CA . ASP A 1 246 ? -13.158 5.455 27.520 1.00 95.81 246 ASP A CA 1
ATOM 1886 C C . ASP A 1 246 ? -14.462 4.950 26.903 1.00 95.81 246 ASP A C 1
ATOM 1888 O O . ASP A 1 246 ? -15.233 5.730 26.335 1.00 95.81 246 ASP A O 1
ATOM 1892 N N . LEU A 1 247 ? -14.707 3.646 27.027 1.00 95.44 247 LEU A N 1
ATOM 1893 C CA . LEU A 1 247 ? -15.913 2.993 26.536 1.00 95.44 247 LEU A CA 1
ATOM 1894 C C . LEU A 1 247 ? -16.700 2.366 27.687 1.00 95.44 247 LEU A C 1
ATOM 1896 O O . LEU A 1 247 ? -16.143 1.743 28.597 1.00 95.44 247 LEU A O 1
ATOM 1900 N N . ASP A 1 248 ? -18.019 2.505 27.602 1.00 95.75 248 ASP A N 1
ATOM 1901 C CA . ASP A 1 248 ? -18.955 1.776 28.449 1.00 95.75 248 ASP A CA 1
ATOM 1902 C C . ASP A 1 248 ? -18.920 0.263 28.134 1.00 95.75 248 ASP A C 1
ATOM 1904 O O . ASP A 1 248 ? -18.451 -0.147 27.067 1.00 95.75 248 ASP A O 1
ATOM 1908 N N . PRO A 1 249 ? -19.436 -0.594 29.035 1.00 96.25 249 PRO A N 1
ATOM 1909 C CA . PRO A 1 249 ? -19.635 -2.005 28.732 1.00 96.25 249 PRO A CA 1
ATOM 1910 C C . PRO A 1 249 ? -20.474 -2.209 27.469 1.00 96.25 249 PRO A C 1
ATOM 1912 O O . PRO A 1 249 ? -21.626 -1.768 27.402 1.00 96.25 249 PRO A O 1
ATOM 1915 N N . GLY A 1 250 ? -19.951 -2.944 26.491 1.00 96.50 250 GLY A N 1
ATOM 1916 C CA . GLY A 1 250 ? -20.683 -3.195 25.254 1.00 96.50 250 GLY A CA 1
ATOM 1917 C C . GLY A 1 250 ? -19.857 -3.826 24.145 1.00 96.50 250 GLY A C 1
ATOM 1918 O O . GLY A 1 250 ? -18.648 -4.007 24.266 1.00 96.50 250 GLY A O 1
ATOM 1919 N N . GLN A 1 251 ? -20.541 -4.159 23.053 1.00 97.62 251 GLN A N 1
ATOM 1920 C CA . GLN A 1 251 ? -19.909 -4.591 21.811 1.00 97.62 251 GLN A CA 1
ATOM 1921 C C . GLN A 1 251 ? -19.589 -3.371 20.944 1.00 97.62 251 GLN A C 1
ATOM 1923 O O . GLN A 1 251 ? -20.435 -2.490 20.767 1.00 97.62 251 GLN A O 1
ATOM 1928 N N . TYR A 1 252 ? -18.392 -3.363 20.373 1.00 98.38 252 TYR A N 1
ATOM 1929 C CA . TYR A 1 252 ? -17.879 -2.307 19.512 1.00 98.38 252 TYR A CA 1
ATOM 1930 C C . TYR A 1 252 ? -17.297 -2.900 18.236 1.00 98.38 252 TYR A C 1
ATOM 1932 O O . TYR A 1 252 ? -16.963 -4.087 18.179 1.00 98.38 252 TYR A O 1
ATOM 1940 N N . TYR A 1 253 ? -17.187 -2.053 17.219 1.00 98.75 253 TYR A N 1
ATOM 1941 C CA . TYR A 1 253 ? -16.619 -2.409 15.929 1.00 98.75 253 TYR A CA 1
ATOM 1942 C C . TYR A 1 253 ? -15.537 -1.410 15.540 1.00 98.75 253 TYR A C 1
ATOM 1944 O O . TYR A 1 253 ? -15.708 -0.207 15.727 1.00 98.75 253 TYR A O 1
ATOM 1952 N N . LEU A 1 254 ? -14.449 -1.912 14.978 1.00 98.81 254 LEU A N 1
ATOM 1953 C CA . LEU A 1 254 ? -13.370 -1.136 14.384 1.00 98.81 254 LEU A CA 1
ATOM 1954 C C . LEU A 1 254 ? -13.385 -1.415 12.881 1.00 98.81 254 LEU A C 1
ATOM 1956 O O . LEU A 1 254 ? -13.479 -2.577 12.497 1.00 98.81 254 LEU A O 1
ATOM 1960 N N . SER A 1 255 ? -13.307 -0.382 12.050 1.00 98.88 255 SER A N 1
ATOM 1961 C CA . SER A 1 255 ? -13.001 -0.537 10.628 1.00 98.88 255 SER A CA 1
ATOM 1962 C C . SER A 1 255 ? -11.628 0.050 10.322 1.00 98.88 255 SER A C 1
ATOM 1964 O O . SER A 1 255 ? -11.269 1.075 10.912 1.00 98.88 255 SER A O 1
ATOM 1966 N N . VAL A 1 256 ? -10.898 -0.573 9.402 1.00 98.94 256 VAL A N 1
ATOM 1967 C CA . VAL A 1 256 ? -9.612 -0.112 8.864 1.00 98.94 256 VAL A CA 1
ATOM 1968 C C . VAL A 1 256 ? -9.733 -0.063 7.343 1.00 98.94 256 VAL A C 1
ATOM 1970 O O . VAL A 1 256 ? -10.209 -1.017 6.744 1.00 98.94 256 VAL A O 1
ATOM 1973 N N . GLU A 1 257 ? -9.364 1.054 6.726 1.00 98.81 257 GLU A N 1
ATOM 1974 C CA . GLU A 1 257 ? -9.321 1.212 5.265 1.00 98.81 257 GLU A CA 1
ATOM 1975 C C . GLU A 1 257 ? -8.167 2.141 4.868 1.00 98.81 257 GLU A C 1
ATOM 1977 O O . GLU A 1 257 ? -7.653 2.901 5.702 1.00 98.81 257 GLU A O 1
ATOM 1982 N N . GLY A 1 258 ? -7.779 2.098 3.595 1.00 98.62 258 GLY A N 1
ATOM 1983 C CA . GLY A 1 258 ? -6.864 3.071 3.005 1.00 98.62 258 GLY A CA 1
ATOM 1984 C C . GLY A 1 258 ? -7.537 4.420 2.757 1.00 98.62 258 GLY A C 1
ATOM 1985 O O . GLY A 1 258 ? -8.714 4.486 2.406 1.00 98.62 258 GLY A O 1
ATOM 1986 N N . ILE A 1 259 ? -6.798 5.516 2.927 1.00 98.25 259 ILE A N 1
ATOM 1987 C CA . ILE A 1 259 ? -7.271 6.865 2.589 1.00 98.25 259 ILE A CA 1
ATOM 1988 C C . ILE A 1 259 ? -6.182 7.702 1.901 1.00 98.25 259 ILE A C 1
ATOM 1990 O O . ILE A 1 259 ? -5.008 7.357 1.925 1.00 98.25 259 ILE A O 1
ATOM 1994 N N . GLY A 1 260 ? -6.564 8.806 1.258 1.00 96.31 260 GLY A N 1
ATOM 1995 C CA . GLY A 1 260 ? -5.640 9.841 0.792 1.00 96.31 260 GLY A CA 1
ATOM 1996 C C . GLY A 1 260 ? -5.543 11.037 1.745 1.00 96.31 260 GLY A C 1
ATOM 1997 O O . GLY A 1 260 ? -6.472 11.331 2.499 1.00 96.31 260 GLY A O 1
ATOM 1998 N N . GLU A 1 261 ? -4.463 11.813 1.657 1.00 94.69 261 GLU A N 1
ATOM 1999 C CA . GLU A 1 261 ? -4.312 13.066 2.405 1.00 94.69 261 GLU A CA 1
ATOM 2000 C C . GLU A 1 261 ? -4.397 14.293 1.479 1.00 94.69 261 GLU A C 1
ATOM 2002 O O . GLU A 1 261 ? -3.737 14.379 0.443 1.00 94.69 261 GLU A O 1
ATOM 2007 N N . ARG A 1 262 ? -5.132 15.325 1.930 1.00 90.88 262 ARG A N 1
ATOM 2008 C CA . ARG A 1 262 ? -5.332 16.623 1.242 1.00 90.88 262 ARG A CA 1
ATOM 2009 C C . ARG A 1 262 ? -6.001 16.468 -0.133 1.00 90.88 262 ARG A C 1
ATOM 2011 O O . ARG A 1 262 ? -6.576 15.448 -0.475 1.00 90.88 262 ARG A O 1
ATOM 2018 N N . ASN A 1 263 ? -6.043 17.561 -0.896 1.00 90.25 263 ASN A N 1
ATOM 2019 C CA . ASN A 1 263 ? -6.564 17.566 -2.258 1.00 90.25 263 ASN A CA 1
ATOM 2020 C C . ASN A 1 263 ? -5.412 17.320 -3.243 1.00 90.25 263 ASN A C 1
ATOM 2022 O O . ASN A 1 263 ? -4.449 18.095 -3.247 1.00 90.25 263 ASN A O 1
ATOM 2026 N N . VAL A 1 264 ? -5.560 16.303 -4.100 1.00 90.69 264 VAL A N 1
ATOM 2027 C CA . VAL A 1 264 ? -4.572 15.868 -5.109 1.00 90.69 264 VAL A CA 1
ATOM 2028 C C . VAL A 1 264 ? -4.068 16.992 -6.018 1.00 90.69 264 VAL A C 1
ATOM 2030 O O . VAL A 1 264 ? -2.884 17.076 -6.337 1.00 90.69 264 VAL A O 1
ATOM 2033 N N . ILE A 1 265 ? -4.928 17.960 -6.346 1.00 86.06 265 ILE A N 1
ATOM 2034 C CA . ILE A 1 265 ? -4.581 19.104 -7.205 1.00 86.06 265 ILE A CA 1
ATOM 2035 C C . ILE A 1 265 ? -3.652 20.089 -6.476 1.00 86.06 265 ILE A C 1
ATOM 2037 O O . ILE A 1 265 ? -2.918 20.854 -7.100 1.00 86.06 265 ILE A O 1
ATOM 2041 N N . THR A 1 266 ? -3.666 20.090 -5.144 1.00 88.19 266 THR A N 1
ATOM 2042 C CA . THR A 1 266 ? -2.892 21.020 -4.306 1.00 88.19 266 THR A CA 1
ATOM 2043 C C . THR A 1 266 ? -1.713 20.361 -3.588 1.00 88.19 266 THR A C 1
ATOM 2045 O O . THR A 1 266 ? -1.205 20.922 -2.618 1.00 88.19 266 THR A O 1
ATOM 2048 N N . GLY A 1 267 ? -1.258 19.199 -4.068 1.00 86.31 267 GLY A N 1
ATOM 2049 C CA . GLY A 1 267 ? -0.136 18.460 -3.479 1.00 86.31 267 GLY A CA 1
ATOM 2050 C C . GLY A 1 267 ? -0.551 17.530 -2.340 1.00 86.31 267 GLY A C 1
ATOM 2051 O O . GLY A 1 267 ? 0.124 17.490 -1.309 1.00 86.31 267 GLY A O 1
ATOM 2052 N N . GLY A 1 268 ? -1.697 16.871 -2.512 1.00 94.75 268 GLY A N 1
ATOM 2053 C CA . GLY A 1 268 ? -2.089 15.674 -1.772 1.00 94.75 268 GLY A CA 1
ATOM 2054 C C . GLY A 1 268 ? -2.047 14.431 -2.662 1.00 94.75 268 GLY A C 1
ATOM 2055 O O . GLY A 1 268 ? -1.665 14.517 -3.830 1.00 94.75 268 GLY A O 1
ATOM 2056 N N . TYR A 1 269 ? -2.521 13.314 -2.130 1.00 97.00 269 TYR A N 1
ATOM 2057 C CA . TYR A 1 269 ? -2.685 12.037 -2.832 1.00 97.00 269 TYR A CA 1
ATOM 2058 C C . TYR A 1 269 ? -4.081 11.472 -2.550 1.00 97.00 269 TYR A C 1
ATOM 2060 O O . TYR A 1 269 ? -4.740 11.883 -1.591 1.00 97.00 269 TYR A O 1
ATOM 2068 N N . SER A 1 270 ? -4.574 10.610 -3.435 1.00 96.94 270 SER A N 1
ATOM 2069 C CA . SER A 1 270 ? -5.859 9.931 -3.264 1.00 96.94 270 SER A CA 1
ATOM 2070 C C . SER A 1 270 ? -5.701 8.645 -2.451 1.00 96.94 270 SER A C 1
ATOM 2072 O O . SER A 1 270 ? -4.602 8.268 -2.060 1.00 96.94 270 SER A O 1
ATOM 2074 N N . ASP A 1 271 ? -6.820 7.981 -2.184 1.00 97.31 271 ASP A N 1
ATOM 2075 C CA . ASP A 1 271 ? -6.879 6.641 -1.599 1.00 97.31 271 ASP A CA 1
ATOM 2076 C C . ASP A 1 271 ? -6.503 5.528 -2.593 1.00 97.31 271 ASP A C 1
ATOM 2078 O O . ASP A 1 271 ? -6.335 4.384 -2.183 1.00 97.31 271 ASP A O 1
ATOM 2082 N N . TYR A 1 272 ? -6.330 5.848 -3.882 1.00 98.38 272 TYR A N 1
ATOM 2083 C CA . TYR A 1 272 ? -6.105 4.872 -4.949 1.00 98.38 272 TYR A CA 1
ATOM 2084 C C . TYR A 1 272 ? -4.952 3.907 -4.650 1.00 98.38 272 TYR A C 1
ATOM 2086 O O . TYR A 1 272 ? -5.125 2.696 -4.751 1.00 98.38 272 TYR A O 1
ATOM 2094 N N . GLY A 1 273 ? -3.791 4.447 -4.278 1.00 97.81 273 GLY A N 1
ATOM 2095 C CA . GLY A 1 273 ? -2.581 3.673 -4.009 1.00 97.81 273 GLY A CA 1
ATOM 2096 C C . GLY A 1 273 ? -2.360 3.358 -2.530 1.00 97.81 273 GLY A C 1
ATOM 2097 O O . GLY A 1 273 ? -1.335 2.771 -2.187 1.00 97.81 273 GLY A O 1
ATOM 2098 N N . SER A 1 274 ? -3.290 3.754 -1.654 1.00 98.44 274 SER A N 1
ATOM 2099 C CA . SER A 1 274 ? -3.214 3.536 -0.206 1.00 98.44 274 SER A CA 1
ATOM 2100 C C . SER A 1 274 ? -3.627 2.112 0.140 1.00 98.44 274 SER A C 1
ATOM 2102 O O . SER A 1 274 ? -4.695 1.874 0.693 1.00 98.44 274 SER A O 1
ATOM 2104 N N . LEU A 1 275 ? -2.760 1.170 -0.216 1.00 98.69 275 LEU A N 1
ATOM 2105 C CA . LEU A 1 275 ? -2.917 -0.269 -0.032 1.00 98.69 275 LEU A CA 1
ATOM 2106 C C . LEU A 1 275 ? -1.743 -0.797 0.788 1.00 98.69 275 LEU A C 1
ATOM 2108 O O . LEU A 1 275 ? -0.671 -0.194 0.774 1.00 98.69 275 LEU A O 1
ATOM 2112 N N . GLY A 1 276 ? -1.908 -1.933 1.455 1.00 98.44 276 GLY A N 1
ATOM 2113 C CA . GLY A 1 276 ? -0.785 -2.611 2.098 1.00 98.44 276 GLY A CA 1
ATOM 2114 C C . GLY A 1 276 ? -1.103 -3.241 3.442 1.00 98.44 276 GLY A C 1
ATOM 2115 O O . GLY A 1 276 ? -2.252 -3.306 3.881 1.00 98.44 276 GLY A O 1
ATOM 2116 N N . GLN A 1 277 ? -0.055 -3.735 4.088 1.00 98.69 277 GLN A N 1
ATOM 2117 C CA . GLN A 1 277 ? -0.122 -4.402 5.376 1.00 98.69 277 GLN A CA 1
ATOM 2118 C C . GLN A 1 277 ? -0.304 -3.388 6.509 1.00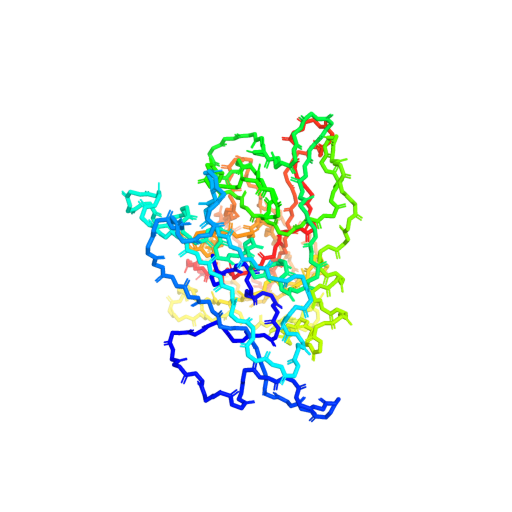 98.69 277 GLN A C 1
ATOM 2120 O O . GLN A 1 277 ? 0.289 -2.305 6.521 1.00 98.69 277 GLN A O 1
ATOM 2125 N N . TYR A 1 278 ? -1.053 -3.790 7.529 1.00 98.88 278 TYR A N 1
ATOM 2126 C CA . TYR A 1 278 ? -1.143 -3.071 8.794 1.00 98.88 278 TYR A CA 1
ATOM 2127 C C . TYR A 1 278 ? -1.168 -4.026 9.987 1.00 98.88 278 TYR A C 1
ATOM 2129 O O . TYR A 1 278 ? -1.386 -5.236 9.870 1.00 98.88 278 TYR A O 1
ATOM 2137 N N . SER A 1 279 ? -0.956 -3.456 11.168 1.00 98.81 279 SER A N 1
ATOM 2138 C CA . SER A 1 279 ? -1.134 -4.125 12.452 1.00 98.81 279 SER A CA 1
ATOM 2139 C C . SER A 1 279 ? -2.065 -3.325 13.355 1.00 98.81 279 SER A C 1
ATOM 2141 O O . SER A 1 279 ? -2.125 -2.102 13.263 1.00 98.81 279 SER A O 1
ATOM 2143 N N . ILE A 1 280 ? -2.791 -4.018 14.229 1.00 98.81 280 ILE A N 1
ATOM 2144 C CA . ILE A 1 280 ? -3.570 -3.431 15.320 1.00 98.81 280 ILE A CA 1
ATOM 2145 C C . ILE A 1 280 ? -2.984 -3.975 16.614 1.00 98.81 280 ILE A C 1
ATOM 2147 O O . ILE A 1 280 ? -3.018 -5.184 16.858 1.00 98.81 280 ILE A O 1
ATOM 2151 N N . THR A 1 281 ? -2.479 -3.084 17.455 1.00 98.81 281 THR A N 1
ATOM 2152 C CA . THR A 1 281 ? -1.932 -3.431 18.766 1.00 98.81 281 THR A CA 1
ATOM 2153 C C . THR A 1 281 ? -2.506 -2.529 19.850 1.00 98.81 281 THR A C 1
ATOM 2155 O O . THR A 1 281 ? -3.160 -1.526 19.568 1.00 98.81 281 THR A O 1
ATOM 2158 N N . GLY A 1 282 ? -2.305 -2.906 21.110 1.00 97.88 282 GLY A N 1
ATOM 2159 C CA . GLY A 1 282 ? -2.669 -2.077 22.254 1.00 97.88 282 GLY A CA 1
ATOM 2160 C C . GLY A 1 282 ? -3.513 -2.832 23.266 1.00 97.88 282 GLY A C 1
ATOM 2161 O O . GLY A 1 282 ? -3.316 -4.025 23.484 1.00 97.88 282 GLY A O 1
ATOM 2162 N N . THR A 1 283 ? -4.433 -2.137 23.928 1.00 97.00 283 THR A N 1
ATOM 2163 C CA . THR A 1 283 ? -5.183 -2.661 25.067 1.00 97.00 283 THR A CA 1
ATOM 2164 C C . THR A 1 283 ? -6.673 -2.376 24.994 1.00 97.00 283 THR A C 1
ATOM 2166 O O . THR A 1 283 ? -7.089 -1.266 24.655 1.00 97.00 283 THR A O 1
ATOM 2169 N N . ILE A 1 284 ? -7.471 -3.357 25.408 1.00 94.31 284 ILE A N 1
ATOM 2170 C CA . ILE A 1 284 ? -8.916 -3.245 25.612 1.00 94.31 284 ILE A CA 1
ATOM 2171 C C . ILE A 1 284 ? -9.237 -3.620 27.063 1.00 94.31 284 ILE A C 1
ATOM 2173 O O . ILE A 1 284 ? -8.704 -4.602 27.585 1.00 94.31 284 ILE A O 1
ATOM 2177 N N . ALA A 1 285 ? -10.102 -2.824 27.697 1.00 82.19 285 ALA A N 1
ATOM 2178 C CA . ALA A 1 285 ? -10.629 -3.054 29.042 1.00 82.19 285 ALA A CA 1
ATOM 2179 C C . ALA A 1 285 ? -11.922 -3.872 29.016 1.00 82.19 285 ALA A C 1
ATOM 2181 O O . ALA A 1 285 ? -12.784 -3.618 28.151 1.00 82.19 285 ALA A O 1
#

pLDDT: mean 96.28, std 3.05, range [82.19, 98.94]

Foldseek 3Di:
DVFQCFFWPDDDDPDDDDQQLQAQQDLPDPGHAAAEAEEAQCVVVVDPPDQWAAAALQRHHRGRPHIYGHCVVVVPLPLQRVLVVLQNSLRNLHDAAWDFPPGSADQAADDACQGEGESSHRPSRGNAYFHDQQLAAGTPHRDLSQCSNAVPNSIHTDPAPADQDQVRAAEFDADPFKTKDKGWQSFLSGKHKYKDWFAWFKWKKKKFADPHRGNAQKKKWKAFPVRDTPDIFRDPSGSIGIDTDTDHTGMMMMMIHGAKDDDSHVRIDGSGGNIGMMIMIGGGD

Radius of gyration: 20.59 Å; chains: 1; bounding box: 54×44×54 Å